Protein AF-A0AAD5Q462-F1 (afdb_monomer)

InterPro domains:
  IPR029058 Alpha/Beta hydrolase fold [G3DSA:3.40.50.1820] (1-102)

Organism: Pythium insidiosum (NCBI:txid114742)

Sequence (177 aa):
MLLPMQPLGTFLGSRYGPNNGFPESWQGNDGVVNKESMIKDATGQVVTFSGNSEVGKWNQMRELSRLDHLAVVGVTLHTQVKDVYVEHAKLLKSLPLVPSAHRRMTETADVTSAEERAATGLAAAIDRLTTAAEAVNSKADLERLCATPINSFAANYCAEMLKQQPETTTRQLRGTA

Radius o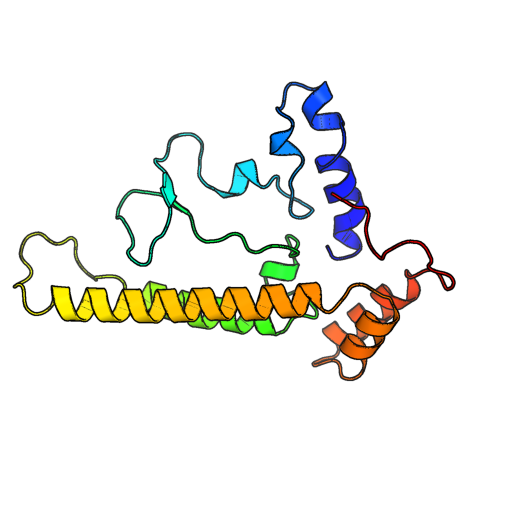f gyration: 19.78 Å; Cα contacts (8 Å, |Δi|>4): 185; chains: 1; bounding box: 43×40×55 Å

Secondary structure (DSSP, 8-state):
--GGGHHHHHHHHSTHHHHTT--GGGG-BSSSSBGGGGS--SS--EEE-SSSPPTTSEEEPPP-TT--TTTTTT-SS-TTHHHHHHHHHHHHHHS-SS-SSS--HHHHHHHHHHHHHHHHHHHHHHHHHHHHHHT--SHHHHHHHTTS-SSHHHHHHHHHHHHTS-SS-SS-SS---

Nearest PDB structures (foldseek):
  8b79-assembly2_B  TM=4.291E-01  e=7.568E+00  Saccharomyces cerevisiae
  6sqw-assembly1_A  TM=4.494E-01  e=9.432E+00  Mus musculus

Solvent-accessible surface area (backbone atoms only — not comparable to full-atom values): 10403 Å² total; per-residue (Å²): 92,60,76,88,33,44,67,48,26,50,52,49,46,36,66,60,44,48,76,68,79,40,61,71,71,49,28,46,55,30,27,82,52,38,51,68,69,69,65,55,68,96,80,68,53,76,42,77,51,81,43,66,86,56,87,95,45,37,60,37,66,83,81,74,64,83,46,16,69,51,34,72,78,62,66,52,88,64,67,43,50,56,48,32,53,55,24,46,52,47,31,63,66,32,54,78,95,61,86,85,83,78,76,60,79,73,57,55,59,55,40,54,54,44,21,38,52,21,38,50,47,27,54,54,25,47,49,54,32,41,52,58,54,64,63,52,60,47,72,69,38,46,51,62,65,48,71,69,49,92,45,71,65,44,42,53,50,40,54,56,57,56,71,73,50,70,95,75,67,93,65,63,81,60,83,78,133

Structure (mmCIF, N/CA/C/O backbone):
data_AF-A0AAD5Q462-F1
#
_entry.id   AF-A0AAD5Q462-F1
#
loop_
_atom_site.group_PDB
_atom_site.id
_atom_site.type_symbol
_atom_site.label_atom_id
_atom_site.label_alt_id
_atom_site.label_comp_id
_atom_site.label_asym_id
_atom_site.label_entity_id
_atom_site.label_seq_id
_atom_site.pdbx_PDB_ins_code
_atom_site.Cartn_x
_atom_site.Cartn_y
_atom_site.Cartn_z
_atom_site.occupancy
_atom_site.B_iso_or_equiv
_atom_site.auth_seq_id
_atom_site.auth_comp_id
_atom_site.auth_asym_id
_atom_site.auth_atom_id
_atom_site.pdbx_PDB_model_num
ATOM 1 N N . MET A 1 1 ? -6.304 1.415 7.993 1.00 58.50 1 MET A N 1
ATOM 2 C CA . MET A 1 1 ? -5.468 1.443 9.202 1.00 58.50 1 MET A CA 1
ATOM 3 C C . MET A 1 1 ? -6.011 0.551 10.300 1.00 58.50 1 MET A C 1
ATOM 5 O O . MET A 1 1 ? -6.959 0.927 10.985 1.00 58.50 1 MET A O 1
ATOM 9 N N . LEU A 1 2 ? -5.432 -0.642 10.435 1.00 63.44 2 LEU A N 1
ATOM 10 C CA . LEU A 1 2 ? -5.635 -1.558 11.551 1.00 63.44 2 LEU A CA 1
ATOM 11 C C . LEU A 1 2 ? -5.404 -0.813 12.872 1.00 63.44 2 LEU A C 1
ATOM 13 O O . LEU A 1 2 ? -4.557 0.081 12.952 1.00 63.44 2 LEU A O 1
ATOM 17 N N . LEU A 1 3 ? -6.132 -1.211 13.914 1.00 68.06 3 LEU A N 1
ATOM 18 C CA . LEU A 1 3 ? -6.074 -0.576 15.235 1.00 68.06 3 LEU A CA 1
ATOM 19 C C . LEU A 1 3 ? -4.654 -0.447 15.820 1.00 68.06 3 LEU A C 1
ATOM 21 O O . LEU A 1 3 ? -4.348 0.634 16.319 1.00 68.06 3 LEU A O 1
ATOM 25 N N . PRO A 1 4 ? -3.743 -1.438 15.697 1.00 75.25 4 PRO A N 1
ATOM 26 C CA . PRO A 1 4 ? -2.386 -1.294 16.229 1.00 75.25 4 PRO A CA 1
ATOM 27 C C . PRO A 1 4 ? -1.592 -0.144 15.599 1.00 75.25 4 PRO A C 1
ATOM 29 O O . PRO A 1 4 ? -0.734 0.442 16.250 1.00 75.25 4 PRO A O 1
ATOM 32 N N . MET A 1 5 ? -1.875 0.191 14.338 1.00 85.44 5 MET A N 1
ATOM 33 C CA . MET A 1 5 ? -1.149 1.226 13.601 1.00 85.44 5 MET A CA 1
ATOM 34 C C . MET A 1 5 ? -1.744 2.623 13.814 1.00 85.44 5 MET A C 1
ATOM 36 O O . MET A 1 5 ? -1.118 3.613 13.446 1.00 85.44 5 MET A O 1
ATOM 40 N N . GLN A 1 6 ? -2.932 2.735 14.429 1.00 84.88 6 GLN A N 1
ATOM 41 C CA . GLN A 1 6 ? -3.605 4.022 14.631 1.00 84.88 6 GLN A CA 1
ATOM 42 C C . GLN A 1 6 ? -2.785 5.049 15.423 1.00 84.88 6 GLN A C 1
A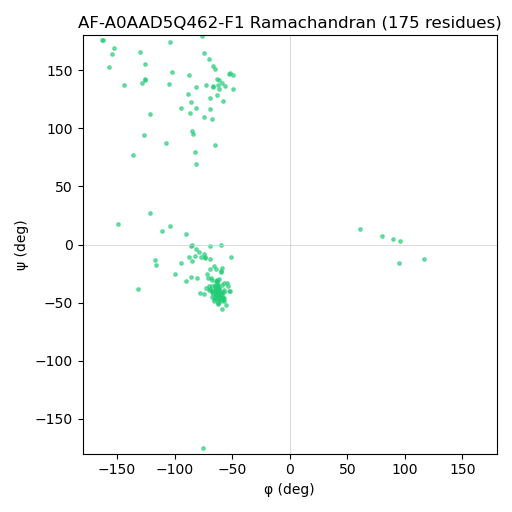TOM 44 O O . GLN A 1 6 ? -2.674 6.180 14.943 1.00 84.88 6 GLN A O 1
ATOM 49 N N . PRO A 1 7 ? -2.178 4.712 16.578 1.00 90.62 7 PRO A N 1
ATOM 50 C CA . PRO A 1 7 ? -1.385 5.678 17.335 1.00 90.62 7 PRO A CA 1
ATOM 51 C C . PRO A 1 7 ? -0.163 6.172 16.553 1.00 90.62 7 PRO A C 1
ATOM 53 O O . PRO A 1 7 ? 0.104 7.371 16.524 1.00 90.62 7 PRO A O 1
ATOM 56 N N . LEU A 1 8 ? 0.535 5.258 15.870 1.00 93.88 8 LEU A N 1
ATOM 57 C CA . LEU A 1 8 ? 1.724 5.568 15.075 1.00 93.88 8 LEU A CA 1
ATOM 58 C C . LEU A 1 8 ? 1.377 6.458 13.879 1.00 93.88 8 LEU A C 1
ATOM 60 O O . LEU A 1 8 ? 1.980 7.514 13.702 1.00 93.88 8 LEU A O 1
ATOM 64 N N . GLY A 1 9 ? 0.344 6.102 13.113 1.00 93.94 9 GLY A N 1
ATOM 65 C CA . GLY A 1 9 ? -0.071 6.920 11.976 1.00 93.94 9 GLY A CA 1
ATOM 66 C C . GLY A 1 9 ? -0.659 8.271 12.377 1.00 93.94 9 GLY A C 1
ATOM 67 O O . GLY A 1 9 ? -0.468 9.253 11.663 1.00 93.94 9 GLY A O 1
ATOM 68 N N . THR A 1 10 ? -1.304 8.360 13.547 1.00 94.06 10 THR A N 1
ATOM 69 C CA . THR A 1 10 ? -1.749 9.647 14.114 1.00 94.06 10 THR A CA 1
ATOM 70 C C . THR A 1 10 ? -0.556 10.518 14.489 1.00 94.06 10 THR A C 1
ATOM 72 O O . THR A 1 10 ? -0.557 11.712 14.201 1.00 94.06 10 THR A O 1
ATOM 75 N N . PHE A 1 11 ? 0.479 9.936 15.100 1.00 95.81 11 PHE A N 1
ATOM 76 C CA . PHE A 1 11 ? 1.708 10.653 15.425 1.00 95.81 11 PHE A CA 1
ATOM 77 C C . PHE A 1 11 ? 2.412 11.167 14.161 1.00 95.81 11 PHE A C 1
ATOM 79 O O . PHE A 1 11 ? 2.685 12.365 14.068 1.00 95.81 11 PHE A O 1
ATOM 86 N N . LEU A 1 12 ? 2.630 10.300 13.166 1.00 96.50 12 LEU A N 1
ATOM 87 C CA . LEU A 1 12 ? 3.257 10.663 11.889 1.00 96.50 12 LEU A CA 1
ATOM 88 C C . LEU A 1 12 ? 2.439 11.700 11.106 1.00 96.50 12 LEU A C 1
ATOM 90 O O . LEU A 1 12 ? 3.011 12.601 10.500 1.00 96.50 12 LEU A O 1
ATOM 94 N N . GLY A 1 13 ? 1.108 11.604 11.156 1.00 96.12 13 GLY A N 1
ATOM 95 C CA . GLY A 1 13 ? 0.192 12.551 10.516 1.00 96.12 13 GLY A CA 1
ATOM 96 C C . GLY A 1 13 ? -0.015 13.857 11.283 1.00 96.12 13 GLY A C 1
ATOM 97 O O . GLY A 1 13 ? -0.665 14.770 10.779 1.00 96.12 13 GLY A O 1
ATOM 98 N N . SER A 1 14 ? 0.522 13.982 12.496 1.00 96.62 14 SER A N 1
ATOM 99 C CA . SER A 1 14 ? 0.370 15.186 13.312 1.00 96.62 14 SER A CA 1
ATOM 100 C C . SER A 1 14 ? 1.267 16.340 12.841 1.00 96.62 14 SER A C 1
ATOM 102 O O . SER A 1 14 ? 2.092 16.208 11.937 1.00 96.62 14 SER A O 1
ATOM 104 N N . ARG A 1 15 ? 1.170 17.484 13.529 1.00 96.31 15 ARG A N 1
ATOM 105 C CA . ARG A 1 15 ? 2.079 18.626 13.345 1.00 96.31 15 ARG A CA 1
ATOM 106 C C . ARG A 1 15 ? 3.505 18.373 13.837 1.00 96.31 15 ARG A C 1
ATOM 108 O O . ARG A 1 15 ? 4.335 19.260 13.685 1.00 96.31 15 ARG A O 1
ATOM 115 N N . TYR A 1 16 ? 3.811 17.203 14.403 1.00 95.75 16 TYR A N 1
ATOM 116 C CA . TYR A 1 16 ? 5.161 16.893 14.868 1.00 95.75 16 TYR A CA 1
ATOM 117 C C . TYR A 1 16 ? 6.202 17.051 13.748 1.00 95.75 16 TYR A C 1
ATOM 119 O O . TYR A 1 16 ? 7.151 17.804 13.929 1.00 95.75 16 TYR A O 1
ATOM 127 N N . GLY A 1 17 ? 6.004 16.432 12.578 1.00 95.38 17 GLY A N 1
ATOM 128 C CA . GLY A 1 17 ? 6.923 16.570 11.436 1.00 95.38 17 GLY A CA 1
ATOM 129 C C . GLY A 1 17 ? 7.086 18.026 10.969 1.00 95.38 17 GLY A C 1
ATOM 130 O O . GLY A 1 17 ? 8.208 18.538 10.996 1.00 95.38 17 GLY A O 1
ATOM 131 N N . PRO A 1 18 ? 5.984 18.726 10.629 1.00 96.38 18 PRO A N 1
ATOM 132 C CA . PRO A 1 18 ? 6.004 20.147 10.273 1.00 96.38 18 PRO A CA 1
ATOM 133 C C . PRO A 1 18 ? 6.698 21.064 11.281 1.00 96.38 18 PRO A C 1
ATOM 135 O O . PRO A 1 18 ? 7.460 21.950 10.901 1.00 96.38 18 PRO A O 1
ATOM 138 N N . ASN A 1 19 ? 6.498 20.829 12.578 1.00 97.69 19 ASN A N 1
ATOM 139 C CA . ASN A 1 19 ? 7.137 21.616 13.632 1.00 97.69 19 ASN A CA 1
ATOM 140 C C . ASN A 1 19 ? 8.634 21.290 13.809 1.00 97.69 19 ASN A C 1
ATOM 142 O O . ASN A 1 19 ? 9.316 21.989 14.553 1.00 97.69 19 ASN A O 1
ATOM 146 N N . ASN A 1 20 ? 9.145 20.250 13.141 1.00 96.69 20 ASN A N 1
ATOM 147 C CA . ASN A 1 20 ? 10.534 19.791 13.205 1.00 96.69 20 ASN A CA 1
ATOM 148 C C . ASN A 1 20 ? 11.224 19.795 11.825 1.00 96.69 20 ASN A C 1
ATOM 150 O O . ASN A 1 20 ? 12.157 19.031 11.592 1.00 96.69 20 ASN A O 1
ATOM 154 N N . GLY A 1 21 ? 10.787 20.667 10.909 1.00 96.12 21 GLY A N 1
ATOM 155 C CA . GLY A 1 21 ? 11.501 20.948 9.657 1.00 96.12 21 GLY A CA 1
ATOM 156 C C . GLY A 1 21 ? 11.132 20.067 8.460 1.00 96.12 21 GLY A C 1
ATOM 157 O O . GLY A 1 21 ? 11.729 20.231 7.398 1.00 96.12 21 GLY A O 1
ATOM 158 N N . PHE A 1 22 ? 10.144 19.177 8.588 1.00 95.75 22 P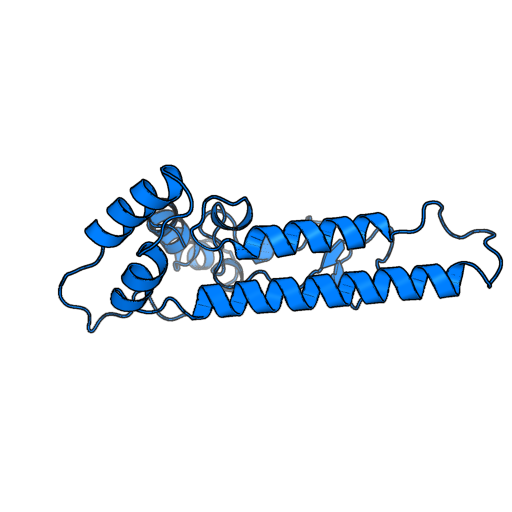HE A N 1
ATOM 159 C CA . PHE A 1 22 ? 9.588 18.450 7.442 1.00 95.75 22 PHE A CA 1
ATOM 160 C C . PHE A 1 22 ? 8.450 19.245 6.787 1.00 95.75 22 PHE A C 1
ATOM 162 O O . PHE A 1 22 ? 7.699 19.916 7.489 1.00 95.75 22 PHE A O 1
ATOM 169 N N . PRO A 1 23 ? 8.263 19.183 5.459 1.00 95.81 23 PRO A N 1
ATOM 170 C CA . PRO A 1 23 ? 7.089 19.780 4.834 1.00 95.81 23 PRO A CA 1
ATOM 171 C C . PRO A 1 23 ? 5.814 18.995 5.179 1.00 95.81 23 PRO A C 1
ATOM 173 O O . PRO A 1 23 ? 5.863 17.816 5.529 1.00 95.81 23 PRO A O 1
ATOM 176 N N . GLU A 1 24 ? 4.651 19.634 5.035 1.00 96.25 24 GLU A N 1
ATOM 177 C CA . GLU A 1 24 ? 3.343 19.016 5.325 1.00 96.25 24 GLU A CA 1
ATOM 178 C C . GLU A 1 24 ? 3.061 17.766 4.478 1.00 96.25 24 GLU A C 1
ATOM 180 O O . GLU A 1 24 ? 2.331 16.880 4.920 1.00 96.25 24 GLU A O 1
ATOM 185 N N . SER A 1 25 ? 3.702 17.623 3.310 1.00 94.38 25 SER A N 1
ATOM 186 C CA . SER A 1 25 ? 3.582 16.416 2.478 1.00 94.38 25 SER A CA 1
ATOM 187 C C . SER A 1 25 ? 4.039 15.137 3.194 1.00 94.38 25 SER A C 1
ATOM 189 O O . SER A 1 25 ? 3.547 14.051 2.890 1.00 94.38 25 SER A O 1
ATOM 191 N N . TRP A 1 26 ? 4.888 15.251 4.223 1.00 95.19 26 TRP A N 1
ATOM 192 C CA . TRP A 1 26 ? 5.304 14.116 5.046 1.00 95.19 26 TRP A CA 1
ATOM 193 C C . TRP A 1 26 ? 4.214 13.624 6.001 1.00 95.19 26 TRP A C 1
ATOM 195 O O . TRP A 1 26 ? 4.363 12.548 6.562 1.00 95.19 26 TRP A O 1
ATOM 205 N N . GLN A 1 27 ? 3.104 14.337 6.196 1.00 95.81 27 GLN A N 1
ATOM 206 C CA . GLN A 1 27 ? 2.056 13.884 7.120 1.00 95.81 27 GLN A CA 1
ATOM 207 C C . GLN A 1 27 ? 1.289 12.659 6.588 1.00 95.81 27 GLN A C 1
ATOM 209 O O . GLN A 1 27 ? 0.832 11.822 7.371 1.00 95.81 27 GLN A O 1
ATOM 214 N N . GLY A 1 28 ? 1.174 12.500 5.265 1.00 94.75 28 GLY A N 1
ATOM 215 C CA . GLY A 1 28 ? 0.564 11.310 4.671 1.00 94.75 28 GLY A CA 1
ATOM 216 C C . GLY A 1 28 ? 1.372 10.058 5.012 1.00 94.75 28 GLY A C 1
ATOM 217 O O . GLY A 1 28 ? 2.578 10.036 4.790 1.00 94.75 28 GLY A O 1
ATOM 218 N N . ASN A 1 29 ? 0.733 9.009 5.537 1.00 95.50 29 ASN A N 1
ATOM 219 C CA . ASN A 1 29 ? 1.416 7.782 5.963 1.00 95.50 29 ASN A CA 1
ATOM 220 C C . ASN A 1 29 ? 0.509 6.539 5.886 1.00 95.50 29 ASN A C 1
ATOM 222 O O . ASN A 1 29 ? -0.703 6.660 5.700 1.00 95.50 29 ASN A O 1
ATOM 226 N N . ASP A 1 30 ? 1.108 5.357 6.035 1.00 94.62 30 AS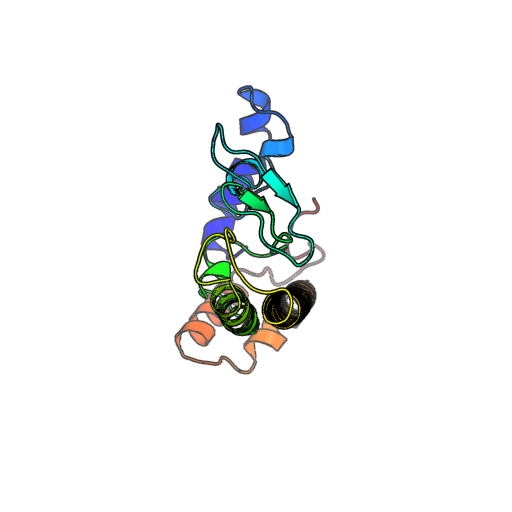P A N 1
ATOM 227 C CA . ASP A 1 30 ? 0.428 4.053 6.116 1.00 94.62 30 ASP A CA 1
ATOM 228 C C . ASP A 1 30 ? 0.372 3.488 7.552 1.00 94.62 30 ASP A C 1
ATOM 230 O O . ASP A 1 30 ? 0.119 2.300 7.760 1.00 94.62 30 ASP A O 1
ATOM 234 N N . GLY A 1 31 ? 0.627 4.325 8.558 1.00 94.38 31 GLY A N 1
ATOM 235 C CA . GLY A 1 31 ? 0.737 3.931 9.959 1.00 94.38 31 GLY A CA 1
ATOM 236 C C . GLY A 1 31 ? 2.158 3.649 10.441 1.00 94.38 31 GLY A C 1
ATOM 237 O O . GLY A 1 31 ? 2.365 3.644 11.649 1.00 94.38 31 GLY A O 1
ATOM 238 N N . VAL A 1 32 ? 3.133 3.455 9.546 1.00 95.50 32 VAL A N 1
ATOM 239 C CA . VAL A 1 32 ? 4.540 3.195 9.916 1.00 95.50 32 VAL A CA 1
ATOM 240 C C . VAL A 1 32 ? 5.504 4.080 9.133 1.00 95.50 32 VAL A C 1
ATOM 242 O O . VAL A 1 32 ? 6.482 4.567 9.695 1.00 95.50 32 VAL A O 1
ATOM 245 N N . VAL A 1 33 ? 5.225 4.312 7.852 1.00 95.94 33 VAL A N 1
ATOM 246 C CA . VAL A 1 33 ? 6.098 5.033 6.926 1.00 95.94 33 VAL A CA 1
ATOM 247 C C . VAL A 1 33 ? 5.324 6.182 6.277 1.00 95.94 33 VAL A C 1
ATOM 249 O O . VAL A 1 33 ? 4.142 6.062 5.946 1.00 95.94 33 VAL A O 1
ATOM 252 N N . ASN A 1 34 ? 5.985 7.324 6.092 1.00 95.50 34 ASN A N 1
ATOM 253 C CA . ASN A 1 34 ? 5.423 8.470 5.379 1.00 95.50 34 ASN A CA 1
ATOM 254 C C . ASN A 1 34 ? 5.366 8.178 3.869 1.00 95.50 34 ASN A C 1
ATOM 256 O O . ASN A 1 34 ? 6.326 7.664 3.300 1.00 95.50 34 ASN A O 1
ATOM 260 N N . LYS A 1 35 ? 4.269 8.544 3.201 1.00 94.50 35 LYS A N 1
ATOM 261 C CA . LYS A 1 35 ? 4.023 8.280 1.771 1.00 94.50 35 LYS A CA 1
ATOM 262 C C . LYS A 1 35 ? 5.112 8.853 0.869 1.00 94.50 35 LYS A C 1
ATOM 264 O O . LYS A 1 35 ? 5.531 8.188 -0.073 1.00 94.50 35 LYS A O 1
ATOM 269 N N . GLU A 1 36 ? 5.603 10.049 1.194 1.00 92.06 36 GLU A N 1
ATOM 270 C CA . GLU A 1 36 ? 6.713 10.701 0.485 1.00 92.06 36 GLU A CA 1
ATOM 271 C C . GLU A 1 36 ? 7.945 9.782 0.398 1.00 92.06 36 GLU A C 1
ATOM 273 O O . GLU A 1 36 ? 8.625 9.729 -0.623 1.00 92.06 36 GLU A O 1
ATOM 278 N N . SER A 1 37 ? 8.190 8.989 1.447 1.00 94.56 37 SER A N 1
ATOM 279 C CA . SER A 1 37 ? 9.338 8.087 1.548 1.00 94.56 37 SER A CA 1
ATOM 280 C C . SER A 1 37 ? 9.156 6.749 0.815 1.00 94.56 37 SER A C 1
ATOM 282 O O . SER A 1 37 ? 10.084 5.942 0.809 1.00 94.56 37 SER A O 1
ATOM 284 N N . MET A 1 38 ? 7.987 6.472 0.229 1.00 95.62 38 MET A N 1
ATOM 285 C CA . MET A 1 38 ? 7.693 5.181 -0.414 1.00 95.62 38 MET A CA 1
ATOM 286 C C . MET A 1 38 ? 7.954 5.179 -1.923 1.00 95.62 38 MET A C 1
ATOM 288 O O . MET A 1 38 ? 7.998 4.116 -2.534 1.00 95.62 38 MET A O 1
ATOM 292 N N . ILE A 1 39 ? 8.081 6.357 -2.539 1.00 93.62 39 ILE A N 1
ATOM 293 C CA . ILE A 1 39 ? 8.111 6.495 -4.003 1.00 93.62 39 ILE A CA 1
ATOM 294 C C . ILE A 1 39 ? 9.454 6.035 -4.577 1.00 93.62 39 ILE A C 1
ATOM 296 O O . ILE A 1 39 ? 9.495 5.378 -5.617 1.00 93.62 39 ILE A O 1
ATOM 300 N N . LYS A 1 40 ? 10.550 6.420 -3.920 1.00 93.25 40 LYS A N 1
ATOM 301 C CA . LYS A 1 40 ? 11.919 6.158 -4.364 1.00 93.25 40 LYS A CA 1
ATOM 302 C C . LYS A 1 40 ? 12.923 6.352 -3.229 1.00 93.25 40 LYS A C 1
ATOM 304 O O . LYS A 1 40 ? 12.581 6.817 -2.145 1.00 93.25 40 LYS A O 1
ATOM 309 N N . ASP A 1 41 ? 14.180 6.050 -3.522 1.00 90.62 41 ASP A N 1
ATOM 310 C CA . ASP A 1 41 ? 15.326 6.425 -2.700 1.00 90.62 41 ASP A CA 1
ATOM 311 C C . ASP A 1 41 ? 15.693 7.922 -2.834 1.00 90.62 41 ASP A C 1
ATOM 313 O O . ASP A 1 41 ? 15.024 8.723 -3.494 1.00 90.62 41 ASP A O 1
ATOM 317 N N . ALA A 1 42 ? 16.791 8.336 -2.198 1.00 86.62 42 ALA A N 1
ATOM 318 C CA . ALA A 1 42 ? 17.205 9.737 -2.207 1.00 86.62 42 ALA A CA 1
ATOM 319 C C . ALA A 1 42 ? 17.585 10.246 -3.615 1.00 86.62 42 ALA A C 1
ATOM 321 O O . ALA A 1 42 ? 17.273 11.387 -3.962 1.00 86.62 42 ALA A O 1
ATOM 322 N N . THR A 1 43 ? 18.212 9.419 -4.457 1.00 90.62 43 THR A N 1
ATOM 323 C CA . THR A 1 43 ? 18.907 9.871 -5.680 1.00 90.62 43 THR A CA 1
ATOM 324 C C . THR A 1 43 ? 18.316 9.350 -6.988 1.00 90.62 43 THR A C 1
ATOM 326 O O . THR A 1 43 ? 18.586 9.931 -8.040 1.00 90.62 43 THR A O 1
ATOM 329 N N . GLY A 1 44 ? 17.501 8.298 -6.956 1.00 93.19 44 GLY A N 1
ATOM 330 C CA . GLY A 1 44 ? 16.943 7.674 -8.146 1.00 93.19 44 GLY A CA 1
ATOM 331 C C . GLY A 1 44 ? 15.989 8.586 -8.916 1.00 93.19 44 GLY A C 1
ATOM 332 O O . GLY A 1 44 ? 15.320 9.462 -8.353 1.00 93.19 44 GLY A O 1
ATOM 333 N N . GLN A 1 45 ? 15.927 8.362 -10.229 1.00 96.06 45 GLN A N 1
ATOM 334 C CA . GLN A 1 45 ? 14.954 9.002 -11.111 1.00 96.06 45 GLN A CA 1
ATOM 335 C C . GLN A 1 45 ? 13.615 8.269 -11.025 1.00 96.06 45 GLN A C 1
ATOM 337 O O . GLN A 1 45 ? 13.584 7.039 -11.065 1.00 96.06 45 GLN A O 1
ATOM 342 N N . VAL A 1 46 ? 12.524 9.030 -10.939 1.00 96.19 46 VAL A N 1
ATOM 343 C CA . VAL A 1 46 ? 11.153 8.503 -10.935 1.00 96.19 46 VAL A CA 1
ATOM 344 C C . VAL A 1 46 ? 10.509 8.756 -12.285 1.00 96.19 46 VAL A C 1
ATOM 346 O O . VAL A 1 46 ? 10.634 9.850 -12.836 1.00 96.19 46 VAL A O 1
ATOM 349 N N . VAL A 1 47 ? 9.784 7.764 -12.782 1.00 95.88 47 VAL A N 1
ATOM 350 C CA . VAL A 1 47 ? 8.818 7.913 -13.870 1.00 95.88 47 VAL A CA 1
ATOM 351 C C . VAL A 1 47 ? 7.477 7.371 -13.409 1.00 95.88 47 VAL A C 1
ATOM 353 O O . VAL A 1 47 ? 7.420 6.378 -12.687 1.00 95.88 47 VAL A O 1
ATOM 356 N N . THR A 1 48 ? 6.385 8.018 -13.800 1.00 95.56 48 THR A N 1
ATOM 357 C CA . THR A 1 48 ? 5.051 7.465 -13.560 1.00 95.56 48 THR A CA 1
ATOM 358 C C . THR A 1 48 ? 4.863 6.238 -14.439 1.00 95.56 48 THR A C 1
ATOM 360 O O . THR A 1 48 ? 5.027 6.318 -15.655 1.00 95.56 48 THR A O 1
ATOM 363 N N . PHE A 1 49 ? 4.495 5.108 -13.841 1.00 93.62 49 PHE A N 1
ATOM 364 C CA . PHE A 1 49 ? 4.205 3.902 -14.602 1.00 93.62 49 PHE A CA 1
ATOM 365 C C . PHE A 1 49 ? 2.910 4.081 -15.407 1.00 93.62 49 PHE A C 1
ATOM 367 O O . PHE A 1 49 ? 1.831 4.248 -14.838 1.00 93.62 49 PHE A O 1
ATOM 374 N N . SER A 1 50 ? 3.018 4.040 -16.735 1.00 85.94 50 SER A N 1
ATOM 375 C CA . SER A 1 50 ? 1.911 4.249 -17.683 1.00 85.94 50 SER A CA 1
ATOM 376 C C . SER A 1 50 ? 1.506 2.979 -18.443 1.00 85.94 50 SER A C 1
ATOM 378 O O . SER A 1 50 ? 0.739 3.052 -19.400 1.00 85.94 50 SER A O 1
ATOM 380 N N . GLY A 1 51 ? 2.006 1.817 -18.012 1.00 86.38 51 GLY A N 1
ATOM 381 C CA . GLY A 1 51 ? 1.757 0.516 -18.640 1.00 86.38 51 GLY A CA 1
ATOM 382 C C . GLY A 1 51 ? 3.005 -0.159 -19.204 1.00 86.38 51 GLY A C 1
ATOM 383 O O . GLY A 1 51 ? 2.952 -1.349 -19.485 1.00 86.38 51 GLY A O 1
ATOM 384 N N . ASN A 1 52 ? 4.118 0.571 -19.308 1.00 86.38 52 ASN A N 1
ATOM 385 C CA . ASN A 1 52 ? 5.419 0.049 -19.720 1.00 86.38 52 ASN A CA 1
ATOM 386 C C . ASN A 1 52 ? 6.498 0.447 -18.706 1.00 86.38 52 ASN A C 1
ATOM 388 O O . ASN A 1 52 ? 6.517 1.584 -18.230 1.00 86.38 52 ASN A O 1
ATOM 392 N N . SER A 1 53 ? 7.396 -0.483 -18.394 1.00 90.31 53 SER A N 1
ATOM 393 C CA . SER A 1 53 ? 8.457 -0.310 -17.405 1.00 90.31 53 SER A CA 1
ATOM 394 C C . SER A 1 53 ? 9.713 0.290 -18.030 1.00 90.31 53 SER A C 1
ATOM 396 O O . SER A 1 53 ? 10.256 -0.231 -19.005 1.00 90.31 53 SER A O 1
ATOM 398 N N . GLU A 1 54 ? 10.246 1.348 -17.422 1.00 90.44 54 GLU A N 1
ATOM 399 C CA . GLU A 1 54 ? 11.527 1.930 -17.821 1.00 90.44 54 GLU A CA 1
ATOM 400 C C . GLU A 1 54 ? 12.677 1.368 -16.980 1.00 90.44 54 GLU A C 1
ATOM 402 O O . GLU A 1 54 ? 12.738 1.554 -15.761 1.00 90.44 54 GLU A O 1
ATOM 407 N N . VAL A 1 55 ? 13.620 0.690 -17.638 1.00 90.19 55 VAL A N 1
ATOM 408 C CA . VAL A 1 55 ? 14.802 0.111 -16.985 1.00 90.19 55 VAL A CA 1
ATOM 409 C C . VAL A 1 55 ? 15.672 1.208 -16.363 1.00 90.19 55 VAL A C 1
ATOM 411 O O . VAL A 1 55 ? 15.937 2.238 -16.979 1.00 90.19 55 VAL A O 1
ATOM 414 N N . GLY A 1 56 ? 16.161 0.958 -15.145 1.00 91.31 56 GLY A N 1
ATOM 415 C CA . GLY A 1 56 ? 17.068 1.865 -14.432 1.00 91.31 56 GLY A CA 1
ATOM 416 C C . GLY A 1 56 ? 16.379 3.044 -13.740 1.00 91.31 56 GLY A C 1
ATOM 417 O O . GLY A 1 56 ? 17.068 3.918 -13.217 1.00 91.31 56 GLY A O 1
ATOM 418 N N . LYS A 1 57 ? 15.041 3.073 -13.718 1.00 94.38 57 LYS A N 1
ATOM 419 C CA . LYS A 1 57 ? 14.244 4.106 -13.049 1.00 94.38 57 LYS A CA 1
ATO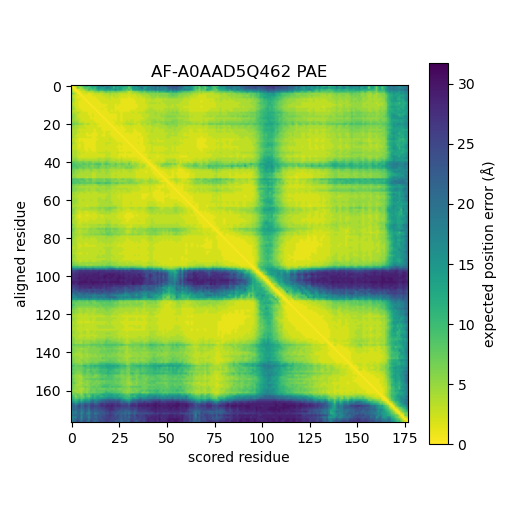M 420 C C . LYS A 1 57 ? 13.247 3.493 -12.067 1.00 94.38 57 LYS A C 1
ATOM 422 O O . LYS A 1 57 ? 12.814 2.350 -12.224 1.00 94.38 57 LYS A O 1
ATOM 427 N N . TRP A 1 58 ? 12.850 4.278 -11.071 1.00 96.62 58 TRP A N 1
ATOM 428 C CA . TRP A 1 58 ? 11.722 3.953 -10.205 1.00 96.62 58 TRP A CA 1
ATOM 429 C C . TRP A 1 58 ? 10.428 4.180 -10.981 1.00 96.62 58 TRP A C 1
ATOM 431 O O . TRP A 1 58 ? 10.063 5.315 -11.281 1.00 96.62 58 TRP A O 1
ATOM 441 N N . ASN A 1 59 ? 9.748 3.091 -11.325 1.00 95.69 59 ASN A N 1
ATOM 442 C CA . ASN A 1 59 ? 8.454 3.134 -11.992 1.00 95.69 59 ASN A CA 1
ATOM 443 C C . ASN A 1 59 ? 7.377 3.296 -10.915 1.00 95.69 59 ASN A C 1
ATOM 445 O O . ASN A 1 59 ? 6.974 2.328 -10.272 1.00 95.69 59 ASN A O 1
ATOM 449 N N . GLN A 1 60 ? 6.965 4.537 -10.665 1.00 95.88 60 GLN A N 1
ATOM 450 C CA . GLN A 1 60 ? 5.976 4.862 -9.649 1.00 95.88 60 GLN A CA 1
ATOM 451 C C . GLN A 1 60 ? 4.614 4.312 -10.065 1.00 95.88 60 GLN A C 1
ATOM 453 O O . GLN A 1 60 ? 3.960 4.826 -10.975 1.00 95.88 60 GLN A O 1
ATOM 458 N N . MET A 1 61 ? 4.198 3.265 -9.361 1.00 95.06 61 MET A N 1
ATOM 459 C CA . MET A 1 61 ? 2.888 2.651 -9.507 1.00 95.06 61 MET A CA 1
ATOM 460 C C . MET A 1 61 ? 1.807 3.526 -8.868 1.00 95.06 61 MET A C 1
ATOM 462 O O . MET A 1 61 ? 2.080 4.412 -8.054 1.00 95.06 61 MET A O 1
ATOM 466 N N . ARG A 1 62 ? 0.551 3.240 -9.208 1.00 93.44 62 ARG A N 1
ATOM 467 C CA . ARG A 1 62 ? -0.605 3.854 -8.556 1.00 93.44 62 ARG A CA 1
ATOM 468 C C . ARG A 1 62 ? -0.595 3.571 -7.048 1.00 93.44 62 ARG A C 1
ATOM 470 O O . ARG A 1 62 ? -0.320 2.451 -6.622 1.00 93.44 62 ARG A O 1
ATOM 477 N N . GLU A 1 63 ? -0.949 4.582 -6.259 1.00 91.69 63 GLU A N 1
ATOM 478 C CA . GLU A 1 63 ? -1.043 4.470 -4.804 1.00 91.69 63 GLU A CA 1
ATOM 479 C C . GLU A 1 63 ? -2.092 3.428 -4.381 1.00 91.69 63 GLU A C 1
ATOM 481 O O . GLU A 1 63 ? -3.235 3.434 -4.848 1.00 91.69 63 GLU A O 1
ATOM 486 N N . LEU A 1 64 ? -1.710 2.571 -3.435 1.00 92.88 64 LEU A N 1
ATOM 487 C CA . LEU A 1 64 ? -2.610 1.664 -2.732 1.00 92.88 64 LEU A CA 1
ATOM 488 C C . LEU A 1 64 ? -3.307 2.417 -1.591 1.00 92.88 64 LEU A C 1
ATOM 490 O O . LEU A 1 64 ? -2.906 2.356 -0.429 1.00 92.88 64 LEU A O 1
ATOM 494 N N . SER A 1 65 ? -4.338 3.183 -1.942 1.00 86.75 65 SER A N 1
ATOM 495 C CA . SER A 1 65 ? -5.041 4.045 -0.994 1.00 86.75 65 SER A CA 1
ATOM 496 C C . SER A 1 65 ? -5.805 3.251 0.074 1.00 86.75 65 SER A C 1
ATOM 498 O O . SER A 1 65 ? -6.232 2.115 -0.133 1.00 86.75 65 SER A O 1
ATOM 500 N N . ARG A 1 66 ? -6.000 3.881 1.243 1.00 84.75 66 ARG A N 1
ATOM 501 C CA . ARG A 1 66 ? -6.778 3.357 2.389 1.00 84.75 66 ARG A CA 1
ATOM 502 C C . ARG A 1 66 ? -6.262 2.045 2.995 1.00 84.75 66 ARG A C 1
ATOM 504 O O . ARG A 1 66 ? -6.934 1.460 3.847 1.00 84.75 66 ARG A O 1
ATOM 511 N N . LEU A 1 67 ? -5.048 1.641 2.646 1.00 89.44 67 LEU A N 1
ATOM 512 C CA . LEU A 1 67 ? -4.339 0.527 3.258 1.00 89.44 67 LEU A CA 1
ATOM 513 C C . LEU A 1 67 ? -3.286 1.045 4.226 1.00 89.44 67 LEU A C 1
ATOM 515 O O . LEU A 1 67 ? -2.752 2.139 4.074 1.00 89.44 67 LEU A O 1
ATOM 519 N N . ASP A 1 68 ? -3.043 0.259 5.261 1.00 90.69 68 ASP A N 1
ATOM 520 C CA . ASP A 1 68 ? -1.921 0.469 6.166 1.00 90.69 68 ASP A CA 1
ATOM 521 C C . ASP A 1 68 ? -0.805 -0.536 5.888 1.00 90.69 68 ASP A C 1
ATOM 523 O O . ASP A 1 68 ? -0.962 -1.472 5.097 1.00 90.69 68 ASP A O 1
ATOM 527 N N . HIS A 1 69 ? 0.303 -0.335 6.593 1.00 94.31 69 HIS A N 1
ATOM 528 C CA . HIS A 1 69 ? 1.546 -1.070 6.427 1.00 94.31 69 HIS A CA 1
ATOM 529 C C . HIS A 1 69 ? 1.398 -2.595 6.539 1.00 94.31 69 HIS A C 1
ATOM 531 O O . HIS A 1 69 ? 2.106 -3.352 5.881 1.00 94.31 69 HIS A O 1
ATOM 537 N N . LEU A 1 70 ? 0.470 -3.069 7.373 1.00 90.50 70 LEU A N 1
ATOM 538 C CA . LEU A 1 70 ? 0.240 -4.498 7.583 1.00 90.50 70 LEU A CA 1
ATOM 539 C C . LEU A 1 70 ? -0.810 -5.045 6.609 1.00 90.50 70 LEU A C 1
ATOM 541 O O . LEU A 1 70 ? -0.729 -6.197 6.175 1.00 90.50 70 LEU A O 1
ATOM 545 N N . ALA A 1 71 ? -1.772 -4.213 6.211 1.00 89.56 71 ALA A N 1
ATOM 546 C CA . ALA A 1 71 ? -2.819 -4.622 5.295 1.00 89.56 71 ALA A CA 1
ATOM 547 C C . ALA A 1 71 ? -2.282 -4.995 3.907 1.00 89.56 71 ALA A C 1
ATOM 549 O O . ALA A 1 71 ? -2.763 -5.965 3.318 1.00 89.56 71 ALA A O 1
ATOM 550 N N . VAL A 1 72 ? -1.269 -4.275 3.408 1.00 91.88 72 VAL A N 1
ATOM 551 C CA . VAL A 1 72 ? -0.671 -4.558 2.092 1.00 91.88 72 VAL A CA 1
ATOM 552 C C . VAL A 1 72 ? -0.020 -5.941 2.031 1.00 91.88 72 VAL A C 1
ATOM 554 O O . VAL A 1 72 ? -0.092 -6.581 0.992 1.00 91.88 72 VAL A O 1
ATOM 557 N N . VAL A 1 73 ? 0.521 -6.455 3.142 1.00 91.19 73 VAL A N 1
ATOM 558 C CA . VAL A 1 73 ? 1.141 -7.794 3.210 1.00 91.19 73 VAL A CA 1
ATOM 559 C C . VAL A 1 73 ? 0.160 -8.912 3.584 1.00 91.19 73 VAL A C 1
ATOM 561 O O . VAL A 1 73 ? 0.567 -10.045 3.835 1.00 91.19 73 VAL A O 1
ATOM 564 N N . GLY A 1 74 ? -1.144 -8.625 3.618 1.00 87.00 74 GLY A N 1
ATOM 565 C CA . GLY A 1 74 ? -2.182 -9.632 3.851 1.00 87.00 74 GLY A CA 1
ATOM 566 C C . GLY A 1 74 ? -2.653 -9.766 5.298 1.00 87.00 74 GLY A C 1
ATOM 567 O O . GLY A 1 74 ? -3.532 -10.583 5.572 1.00 87.00 74 GLY A O 1
ATOM 568 N N . VAL A 1 75 ? -2.156 -8.943 6.225 1.00 86.50 75 VAL A N 1
ATOM 569 C CA . VAL A 1 75 ? -2.712 -8.840 7.584 1.00 86.50 75 VAL A CA 1
ATOM 570 C C . VAL A 1 75 ? -3.937 -7.921 7.519 1.00 86.50 75 VAL A C 1
ATOM 572 O O . VAL A 1 75 ? -3.919 -6.773 7.946 1.00 86.50 75 VAL A O 1
ATOM 575 N N . THR A 1 76 ? -5.003 -8.398 6.881 1.00 84.75 76 THR A N 1
ATOM 576 C CA . THR A 1 76 ? -6.195 -7.600 6.570 1.00 84.75 76 THR A CA 1
ATOM 577 C C . THR A 1 76 ? -7.435 -8.476 6.436 1.00 84.75 76 THR A C 1
ATOM 579 O O . THR A 1 76 ? -7.347 -9.689 6.254 1.00 84.75 76 THR A O 1
ATOM 582 N N . LEU A 1 77 ? -8.604 -7.840 6.491 1.00 85.69 77 LEU A N 1
ATOM 583 C CA . LEU A 1 77 ? -9.884 -8.451 6.130 1.00 85.69 77 LEU A CA 1
ATOM 584 C C . LEU A 1 77 ? -10.165 -8.376 4.618 1.00 85.69 77 LEU A C 1
ATOM 586 O O . LEU A 1 77 ? -11.042 -9.077 4.119 1.00 85.69 77 LEU A O 1
ATOM 590 N N . HIS A 1 78 ? -9.423 -7.546 3.878 1.00 88.69 78 HIS A N 1
ATOM 591 C CA . HIS A 1 78 ? -9.595 -7.365 2.437 1.00 88.69 78 HIS A CA 1
ATOM 592 C C . HIS A 1 78 ? -8.830 -8.430 1.646 1.00 88.69 78 HIS A C 1
ATOM 594 O O . HIS A 1 78 ? -7.636 -8.301 1.381 1.00 88.69 78 HIS A O 1
ATOM 600 N N . THR A 1 79 ? -9.530 -9.480 1.222 1.00 88.75 79 THR A N 1
ATOM 601 C CA . THR A 1 79 ? -8.960 -10.574 0.417 1.00 88.75 79 THR A CA 1
ATOM 602 C C . THR A 1 79 ? -8.480 -10.131 -0.964 1.00 88.75 79 THR A C 1
ATOM 604 O O . THR A 1 79 ? -7.604 -10.777 -1.538 1.00 88.75 79 THR A O 1
ATOM 607 N N . GLN A 1 80 ? -8.989 -9.003 -1.468 1.00 93.75 80 GLN A N 1
ATOM 608 C CA . GLN A 1 80 ? -8.632 -8.401 -2.756 1.00 93.75 80 GLN A CA 1
ATOM 609 C C . GLN A 1 80 ? -7.139 -8.059 -2.859 1.00 93.75 80 GLN A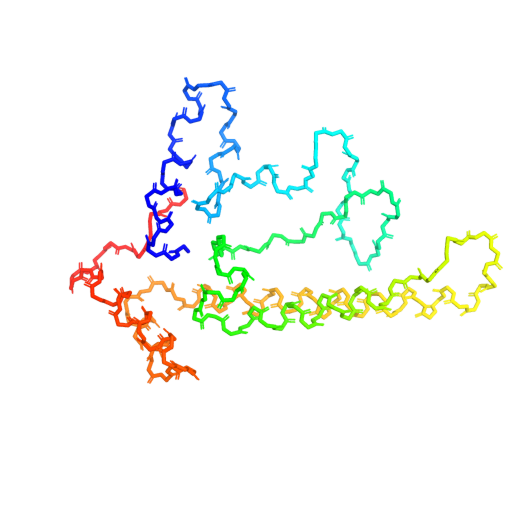 C 1
ATOM 611 O O . GLN A 1 80 ? -6.609 -7.974 -3.963 1.00 93.75 80 GLN A O 1
ATOM 616 N N . VAL A 1 81 ? -6.426 -7.927 -1.733 1.00 93.75 81 VAL A N 1
ATOM 617 C CA . VAL A 1 81 ? -4.967 -7.738 -1.736 1.00 93.75 81 VAL A CA 1
ATOM 618 C C . VAL A 1 81 ? -4.247 -8.878 -2.466 1.00 93.75 81 VAL A C 1
ATOM 620 O O . VAL A 1 81 ? -3.263 -8.647 -3.163 1.00 93.75 81 VAL A O 1
ATOM 623 N N . LYS A 1 82 ? -4.783 -10.105 -2.401 1.00 94.56 82 LYS A N 1
ATOM 624 C CA . LYS A 1 82 ? -4.237 -11.260 -3.120 1.00 94.56 82 LYS A CA 1
ATOM 625 C C . LYS A 1 82 ? -4.282 -11.068 -4.637 1.00 94.56 82 LYS A C 1
ATOM 627 O O . LYS A 1 82 ? -3.328 -11.446 -5.312 1.00 94.56 82 LYS A O 1
ATOM 632 N N . ASP A 1 83 ? -5.352 -10.478 -5.167 1.00 96.44 83 ASP A N 1
ATOM 633 C CA . ASP A 1 83 ? -5.472 -10.209 -6.603 1.00 96.44 83 ASP A CA 1
ATOM 634 C C . ASP A 1 83 ? -4.388 -9.236 -7.064 1.00 96.44 83 ASP A C 1
ATOM 636 O O . ASP A 1 83 ? -3.796 -9.444 -8.119 1.00 96.44 83 ASP A O 1
ATOM 640 N N . VAL A 1 84 ? -4.077 -8.217 -6.252 1.00 96.88 84 VAL A N 1
ATOM 641 C CA . VAL A 1 84 ? -2.988 -7.273 -6.544 1.00 96.88 84 VAL A CA 1
ATOM 642 C C . VAL A 1 84 ? -1.662 -8.019 -6.676 1.00 96.88 84 VAL A C 1
ATOM 644 O O . VAL A 1 84 ? -0.962 -7.820 -7.663 1.00 96.88 84 VAL A O 1
ATOM 647 N N . TYR A 1 85 ? -1.345 -8.941 -5.760 1.00 97.50 85 TYR A N 1
ATOM 648 C CA . TYR A 1 85 ? -0.139 -9.772 -5.872 1.00 97.50 85 TYR A CA 1
ATOM 649 C C . TYR A 1 85 ? -0.135 -10.666 -7.118 1.00 97.50 85 TYR A C 1
ATOM 651 O O . TYR A 1 85 ? 0.896 -10.787 -7.779 1.00 97.50 85 TYR A O 1
ATOM 659 N N . VAL A 1 86 ? -1.269 -11.290 -7.456 1.00 97.56 86 VAL A N 1
ATOM 660 C CA . VAL A 1 86 ? -1.382 -12.156 -8.642 1.00 97.56 86 VAL A CA 1
ATOM 661 C C . VAL A 1 86 ? -1.159 -11.360 -9.927 1.00 97.56 86 VAL A C 1
ATOM 663 O O . VAL A 1 86 ? -0.393 -11.793 -10.788 1.00 97.56 86 VAL A O 1
ATOM 666 N N . GLU A 1 87 ? -1.794 -10.198 -10.065 1.00 97.19 87 GLU A N 1
ATOM 667 C CA . GLU A 1 87 ? -1.632 -9.348 -11.247 1.00 97.19 87 GLU A CA 1
ATOM 668 C C . GLU A 1 87 ? -0.243 -8.703 -11.303 1.00 97.19 87 GLU A C 1
ATOM 670 O O . GLU A 1 87 ? 0.364 -8.638 -12.371 1.00 97.19 87 GLU A O 1
ATOM 675 N N . HIS A 1 88 ? 0.328 -8.327 -10.158 1.00 96.75 88 HIS A N 1
ATOM 676 C CA . HIS A 1 88 ? 1.701 -7.830 -10.098 1.00 96.75 88 HIS A CA 1
ATOM 677 C C . HIS A 1 88 ? 2.709 -8.903 -10.534 1.00 96.75 88 HIS A C 1
ATOM 679 O O . HIS A 1 88 ? 3.628 -8.620 -11.298 1.00 96.75 88 HIS A O 1
ATOM 685 N N . ALA A 1 89 ? 2.509 -10.166 -10.144 1.00 97.44 89 ALA A N 1
ATOM 686 C CA . ALA A 1 89 ? 3.341 -11.272 -10.612 1.00 97.44 89 ALA A CA 1
ATOM 687 C C . ALA A 1 89 ? 3.228 -11.494 -12.133 1.00 97.44 89 ALA A C 1
ATOM 689 O O . ALA A 1 89 ? 4.225 -11.817 -12.782 1.00 97.44 89 ALA A O 1
ATOM 690 N N . LYS A 1 90 ? 2.039 -11.298 -12.724 1.00 95.88 90 LYS A N 1
ATOM 691 C CA . LYS A 1 90 ? 1.867 -11.335 -14.187 1.00 95.88 90 LYS A CA 1
ATOM 692 C C . LYS A 1 90 ? 2.631 -10.202 -14.870 1.00 95.88 90 LYS A C 1
ATOM 694 O O . LYS A 1 90 ? 3.273 -10.470 -15.880 1.00 95.88 90 LYS A O 1
ATOM 699 N N . LEU A 1 91 ? 2.610 -8.995 -14.298 1.00 94.50 91 LEU A N 1
ATOM 700 C CA . LEU A 1 91 ? 3.370 -7.849 -14.805 1.00 94.50 91 LEU A CA 1
ATOM 701 C C . LEU A 1 91 ? 4.879 -8.123 -14.778 1.00 94.50 91 LEU A C 1
ATOM 703 O O . LEU A 1 91 ? 5.561 -7.951 -15.785 1.00 94.50 91 LEU A O 1
ATOM 707 N N . LEU A 1 92 ? 5.399 -8.643 -13.665 1.00 94.06 92 LEU A N 1
ATOM 708 C CA . LEU A 1 92 ? 6.813 -9.021 -13.565 1.00 94.06 92 LEU A CA 1
ATOM 709 C C . LEU A 1 92 ? 7.189 -10.115 -14.574 1.00 94.06 92 LEU A C 1
ATOM 711 O O . LEU A 1 92 ? 8.270 -10.079 -15.156 1.00 94.06 92 LEU A O 1
ATOM 715 N N . LYS A 1 93 ? 6.289 -11.073 -14.819 1.00 93.25 93 LYS A N 1
ATOM 716 C CA . LYS A 1 93 ? 6.489 -12.130 -15.819 1.00 93.25 93 LYS A CA 1
ATOM 717 C C . LYS A 1 93 ? 6.483 -11.600 -17.258 1.00 93.25 93 LYS A C 1
ATOM 719 O O . LYS A 1 93 ? 7.117 -12.218 -18.110 1.00 93.25 93 LYS A O 1
ATOM 724 N N . SER A 1 94 ? 5.766 -10.512 -17.548 1.00 90.75 94 SER A N 1
ATOM 725 C CA . SER A 1 94 ? 5.743 -9.909 -18.889 1.00 90.75 94 SER A CA 1
ATOM 726 C C . SER A 1 94 ? 6.987 -9.087 -19.224 1.00 90.75 94 SER A C 1
ATOM 728 O O . SER A 1 94 ? 7.162 -8.737 -20.389 1.00 90.75 94 SER A O 1
ATOM 730 N N . LEU A 1 95 ? 7.858 -8.803 -18.248 1.00 89.12 95 LEU A N 1
ATOM 731 C CA . LEU A 1 95 ? 9.067 -8.018 -18.487 1.00 89.12 95 LEU A CA 1
ATOM 732 C C . LEU A 1 95 ? 10.024 -8.723 -19.470 1.00 89.12 95 LEU A C 1
ATOM 734 O O . LEU A 1 95 ? 10.200 -9.946 -19.411 1.00 89.12 95 LEU A O 1
ATOM 738 N N . PRO A 1 96 ? 10.693 -7.970 -20.361 1.00 82.50 96 PRO A N 1
ATOM 739 C CA . PRO A 1 96 ? 11.634 -8.537 -21.319 1.00 82.50 96 PRO A CA 1
ATOM 740 C C . PRO A 1 96 ? 12.871 -9.128 -20.622 1.00 82.50 96 PRO A C 1
ATOM 742 O O . PRO A 1 96 ? 13.479 -8.506 -19.756 1.00 82.50 96 PRO A O 1
ATOM 745 N N . LEU A 1 97 ? 13.299 -10.317 -21.061 1.00 76.94 97 LEU A N 1
ATOM 746 C CA . LEU A 1 97 ? 14.433 -11.054 -20.475 1.00 76.94 97 LEU A CA 1
ATOM 747 C C . LEU A 1 97 ? 15.825 -10.476 -20.807 1.00 76.94 97 LEU A C 1
ATOM 749 O O . LEU A 1 97 ? 16.812 -10.923 -20.229 1.00 76.94 97 LEU A O 1
ATOM 753 N N . VAL A 1 98 ? 15.944 -9.542 -21.759 1.00 65.94 98 VAL A N 1
ATOM 754 C CA . VAL A 1 98 ? 17.245 -9.023 -22.227 1.00 65.94 98 VAL A CA 1
ATOM 755 C C . VAL A 1 98 ? 17.139 -7.528 -22.546 1.00 65.94 98 VAL A C 1
ATOM 757 O O . VAL A 1 98 ? 16.169 -7.144 -23.204 1.00 65.94 98 VAL A O 1
ATOM 760 N N . PRO A 1 99 ? 18.127 -6.691 -22.168 1.00 57.41 99 PRO A N 1
ATOM 761 C CA . PRO A 1 99 ? 18.201 -5.308 -22.625 1.00 57.41 99 PRO A CA 1
ATOM 762 C C . PRO A 1 99 ? 18.253 -5.273 -24.154 1.00 57.41 99 PRO A C 1
ATOM 764 O O . PRO A 1 99 ? 19.100 -5.909 -24.785 1.00 57.41 99 PRO A O 1
ATOM 767 N N . SER A 1 100 ? 17.307 -4.567 -24.755 1.00 53.41 100 SER A N 1
ATOM 768 C CA . SER A 1 100 ? 17.071 -4.505 -26.194 1.00 53.41 100 SER A CA 1
ATOM 769 C C . SER A 1 100 ? 18.243 -3.866 -26.951 1.00 53.41 100 SER A C 1
ATOM 771 O O . SER A 1 100 ? 18.216 -2.676 -27.235 1.00 53.41 100 SER A O 1
ATOM 773 N N . ALA A 1 101 ? 19.265 -4.646 -27.314 1.00 51.84 101 ALA A N 1
ATOM 774 C CA . ALA A 1 101 ? 20.282 -4.210 -28.280 1.00 51.84 101 ALA A CA 1
ATOM 775 C C . ALA A 1 101 ? 20.035 -4.758 -29.701 1.00 51.84 101 ALA A C 1
ATOM 777 O O . ALA A 1 101 ? 20.452 -4.133 -30.668 1.00 51.84 101 ALA A O 1
ATOM 778 N N . HIS A 1 102 ? 19.333 -5.892 -29.865 1.00 47.44 102 HIS A N 1
ATOM 779 C CA . HIS A 1 102 ? 19.234 -6.569 -31.175 1.00 47.44 102 HIS A CA 1
ATOM 780 C C . HIS A 1 102 ? 17.927 -7.336 -31.450 1.00 47.44 102 HIS A C 1
ATOM 782 O O . HIS A 1 102 ? 17.881 -8.185 -32.344 1.00 47.44 102 HIS A O 1
ATOM 788 N N . ARG A 1 103 ? 16.841 -7.082 -30.712 1.00 49.28 103 ARG A N 1
ATOM 789 C CA . ARG A 1 103 ? 15.618 -7.880 -30.873 1.00 49.28 103 ARG A CA 1
ATOM 790 C C . ARG A 1 103 ? 14.789 -7.392 -32.073 1.00 49.28 103 ARG A C 1
ATOM 792 O O . ARG A 1 103 ? 14.353 -6.248 -32.133 1.00 49.28 103 ARG A O 1
ATOM 799 N N . ARG A 1 104 ? 14.630 -8.288 -33.048 1.00 47.31 104 ARG A N 1
ATOM 800 C CA . ARG A 1 104 ? 13.853 -8.159 -34.291 1.00 47.31 104 ARG A CA 1
ATOM 801 C C . ARG A 1 104 ? 12.436 -7.647 -33.974 1.00 47.31 104 ARG A C 1
ATOM 803 O O . ARG A 1 104 ? 11.797 -8.175 -33.069 1.00 47.31 104 ARG A O 1
ATOM 810 N N . MET A 1 105 ? 11.953 -6.659 -34.735 1.00 50.88 105 MET A N 1
ATOM 811 C CA . MET A 1 105 ? 10.705 -5.890 -34.512 1.00 50.88 105 MET A CA 1
ATOM 812 C C . MET A 1 105 ? 9.414 -6.707 -34.280 1.00 50.88 105 MET A C 1
ATOM 814 O O . MET A 1 105 ? 8.396 -6.138 -33.904 1.00 50.88 105 MET A O 1
ATOM 818 N N . THR A 1 106 ? 9.426 -8.020 -34.508 1.00 50.22 106 THR A N 1
ATOM 819 C CA . THR A 1 106 ? 8.284 -8.918 -34.302 1.00 50.22 106 THR A CA 1
ATOM 820 C C . THR A 1 106 ? 8.081 -9.354 -32.848 1.00 50.22 106 THR A C 1
ATOM 822 O O . THR A 1 106 ? 6.945 -9.585 -32.467 1.00 50.22 106 THR A O 1
ATOM 825 N N . GLU A 1 107 ? 9.125 -9.440 -32.013 1.00 53.56 107 GLU A N 1
ATOM 826 C CA . GLU A 1 107 ? 8.953 -9.810 -30.590 1.00 53.56 107 GLU A CA 1
ATOM 827 C C . GLU A 1 107 ? 8.616 -8.611 -29.698 1.00 53.56 107 GLU A C 1
ATOM 829 O O . GLU A 1 107 ? 7.974 -8.776 -28.666 1.00 53.56 107 GLU A O 1
ATOM 834 N N . THR A 1 108 ? 9.039 -7.401 -30.069 1.00 56.69 108 THR A N 1
ATOM 835 C CA . THR A 1 108 ? 8.747 -6.192 -29.289 1.00 56.69 108 THR A CA 1
ATOM 836 C C . THR A 1 108 ? 7.251 -5.912 -29.230 1.00 56.69 108 THR A C 1
ATOM 838 O O . THR A 1 108 ? 6.751 -5.649 -28.147 1.00 56.69 108 THR A O 1
ATOM 841 N N . ALA A 1 109 ? 6.523 -6.054 -30.344 1.00 59.97 109 ALA A N 1
ATOM 842 C CA . ALA A 1 109 ? 5.073 -5.843 -30.371 1.00 59.97 109 ALA A CA 1
ATOM 843 C C . ALA A 1 109 ? 4.309 -6.808 -29.440 1.00 59.97 109 ALA A C 1
ATOM 845 O O . ALA A 1 109 ? 3.405 -6.386 -28.716 1.00 59.97 109 ALA A O 1
ATOM 846 N N . ASP A 1 110 ? 4.705 -8.085 -29.399 1.00 61.72 110 ASP A N 1
ATOM 847 C CA . ASP A 1 110 ? 4.081 -9.080 -28.519 1.00 61.72 110 ASP A CA 1
ATOM 848 C C . ASP A 1 110 ? 4.397 -8.826 -27.037 1.00 61.72 110 ASP A C 1
ATOM 850 O O . ASP A 1 110 ? 3.504 -8.958 -26.196 1.00 61.72 110 ASP A O 1
ATOM 854 N N . VAL A 1 111 ? 5.628 -8.409 -26.711 1.00 64.06 111 VAL A N 1
ATOM 855 C CA . VAL A 1 111 ? 6.042 -8.070 -25.336 1.00 64.06 111 VAL A CA 1
ATOM 856 C C . VAL A 1 111 ? 5.297 -6.838 -24.822 1.00 64.06 111 VAL A C 1
ATOM 858 O O . VAL A 1 111 ? 4.725 -6.903 -23.735 1.00 64.06 111 VAL A O 1
ATOM 861 N N . THR A 1 112 ? 5.214 -5.764 -25.614 1.00 70.56 112 THR A N 1
ATOM 862 C CA . THR A 1 112 ? 4.462 -4.553 -25.238 1.00 70.56 112 THR A CA 1
ATOM 863 C C . THR A 1 112 ? 2.988 -4.886 -24.998 1.00 70.56 112 THR A C 1
ATOM 865 O O . THR A 1 112 ? 2.427 -4.505 -23.976 1.00 70.56 112 THR A O 1
ATOM 868 N N . SER A 1 113 ? 2.381 -5.726 -25.848 1.00 79.69 113 SER A N 1
ATOM 869 C CA . SER A 1 113 ? 0.989 -6.159 -25.655 1.00 79.69 113 SER A CA 1
ATOM 870 C C . SER A 1 113 ? 0.768 -6.978 -24.375 1.00 79.69 113 SER A C 1
ATOM 872 O O . SER A 1 113 ? -0.334 -6.994 -23.821 1.00 79.69 113 SER A O 1
ATOM 874 N N . ALA A 1 114 ? 1.772 -7.745 -23.936 1.00 84.69 114 ALA A N 1
ATOM 875 C CA . ALA A 1 114 ? 1.683 -8.584 -22.746 1.00 84.69 114 ALA A CA 1
ATOM 876 C C . ALA A 1 114 ? 1.831 -7.746 -21.473 1.00 84.69 114 ALA A C 1
ATOM 878 O O . ALA A 1 114 ? 1.061 -7.947 -20.531 1.00 84.69 114 ALA A O 1
ATOM 879 N N . GLU A 1 115 ? 2.768 -6.796 -21.474 1.00 87.25 115 GLU A N 1
ATOM 880 C CA . GLU A 1 115 ? 2.972 -5.857 -20.373 1.00 87.25 115 GLU A CA 1
ATOM 881 C C . GLU A 1 115 ? 1.760 -4.939 -20.192 1.00 87.25 115 GLU A C 1
ATOM 883 O O . GLU A 1 115 ? 1.221 -4.861 -19.091 1.00 87.25 115 GLU A O 1
ATOM 888 N N . GLU A 1 116 ? 1.225 -4.366 -21.274 1.00 88.75 116 GLU A N 1
ATOM 889 C CA . GLU A 1 116 ? 0.019 -3.526 -21.236 1.00 88.75 116 GLU A CA 1
ATOM 890 C C . GLU A 1 116 ? -1.205 -4.275 -20.685 1.00 88.75 116 G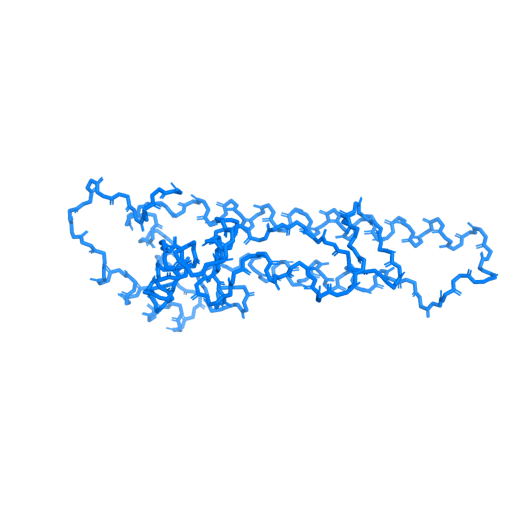LU A C 1
ATOM 892 O O . GLU A 1 116 ? -1.965 -3.748 -19.862 1.00 88.75 116 GLU A O 1
ATOM 897 N N . ARG A 1 117 ? -1.398 -5.540 -21.090 1.00 90.69 117 ARG A N 1
ATOM 898 C CA . ARG A 1 117 ? -2.471 -6.393 -20.552 1.00 90.69 117 ARG A CA 1
ATOM 899 C C . ARG A 1 117 ? -2.284 -6.669 -19.063 1.00 90.69 117 ARG A C 1
ATOM 901 O O . ARG A 1 117 ? -3.260 -6.609 -18.314 1.00 90.69 117 ARG A O 1
ATOM 908 N N . ALA A 1 118 ? -1.061 -6.963 -18.629 1.00 92.56 118 ALA A N 1
ATOM 909 C CA . ALA A 1 118 ? -0.762 -7.200 -17.221 1.00 92.56 118 ALA A CA 1
ATOM 910 C C . ALA A 1 118 ? -0.909 -5.920 -16.378 1.00 92.56 118 ALA A C 1
ATOM 912 O O . ALA A 1 118 ? -1.486 -5.964 -15.293 1.00 92.56 118 ALA A O 1
ATOM 913 N N . ALA A 1 119 ? -0.477 -4.771 -16.900 1.00 93.44 119 ALA A N 1
ATOM 914 C CA . ALA A 1 119 ? -0.656 -3.462 -16.282 1.00 93.44 119 ALA A CA 1
ATOM 915 C C . ALA A 1 119 ? -2.142 -3.110 -16.111 1.00 93.44 119 ALA A C 1
ATOM 917 O O . ALA A 1 119 ? -2.554 -2.660 -15.041 1.00 93.44 119 ALA A O 1
ATOM 918 N N . THR A 1 120 ? -2.961 -3.386 -17.130 1.00 94.88 120 THR A N 1
ATOM 919 C CA . THR A 1 120 ? -4.423 -3.218 -17.071 1.00 94.88 120 THR A CA 1
ATOM 920 C C . THR A 1 120 ? -5.042 -4.126 -16.006 1.00 94.88 120 THR A C 1
ATOM 922 O O . THR A 1 120 ? -5.871 -3.680 -15.211 1.00 94.88 120 THR A O 1
ATOM 925 N N . GLY A 1 121 ? -4.613 -5.392 -15.944 1.00 96.19 121 GLY A N 1
ATOM 926 C CA . GLY A 1 121 ? -5.038 -6.337 -14.909 1.00 96.19 121 GLY A CA 1
ATOM 927 C C . GLY A 1 121 ? -4.705 -5.844 -13.501 1.00 96.19 121 GLY A C 1
ATOM 928 O O . GLY A 1 121 ? -5.571 -5.849 -12.621 1.00 96.19 121 GLY A O 1
ATOM 929 N N . LEU A 1 122 ? -3.484 -5.336 -13.306 1.00 96.31 122 LEU A N 1
ATOM 930 C CA . LEU A 1 122 ? -3.037 -4.768 -12.037 1.00 96.31 122 LEU A CA 1
ATOM 931 C C . LEU A 1 122 ? -3.848 -3.528 -11.648 1.00 96.31 122 LEU A C 1
ATOM 933 O O . LEU A 1 122 ? -4.303 -3.448 -10.509 1.00 96.31 122 LEU A O 1
ATOM 937 N N . ALA A 1 123 ? -4.092 -2.601 -12.577 1.00 95.44 123 ALA A N 1
ATOM 938 C CA . ALA A 1 123 ? -4.928 -1.429 -12.323 1.00 95.44 123 ALA A CA 1
ATOM 939 C C . ALA A 1 123 ? -6.336 -1.833 -11.854 1.00 95.44 123 ALA A C 1
ATOM 941 O O . ALA A 1 123 ? -6.803 -1.350 -10.823 1.00 95.44 123 ALA A O 1
ATOM 942 N N . ALA A 1 124 ? -6.958 -2.803 -12.531 1.00 96.62 124 ALA A N 1
ATOM 943 C CA . ALA A 1 124 ? -8.270 -3.317 -12.150 1.00 96.62 124 ALA A CA 1
ATOM 944 C C . ALA A 1 124 ? -8.265 -4.028 -10.782 1.00 96.62 124 ALA A C 1
ATOM 946 O O . ALA A 1 124 ? -9.254 -3.972 -10.051 1.00 96.62 124 ALA A O 1
ATOM 947 N N . ALA A 1 125 ? -7.181 -4.722 -10.418 1.00 96.88 125 ALA A N 1
ATOM 948 C CA . ALA A 1 125 ? -7.042 -5.323 -9.090 1.00 96.88 125 ALA A CA 1
ATOM 949 C C . ALA A 1 125 ? -6.915 -4.259 -7.990 1.00 96.88 125 ALA A C 1
ATOM 951 O O . ALA A 1 125 ? -7.547 -4.390 -6.940 1.00 96.88 125 ALA A O 1
ATOM 952 N N . ILE A 1 126 ? -6.160 -3.188 -8.252 1.00 96.00 126 ILE A N 1
ATOM 953 C CA . ILE A 1 126 ? -6.060 -2.035 -7.351 1.00 96.00 126 ILE A CA 1
ATOM 954 C C . ILE A 1 126 ? -7.433 -1.375 -7.188 1.00 96.00 126 ILE A C 1
ATOM 956 O O . ILE A 1 126 ? -7.830 -1.116 -6.058 1.00 96.00 126 ILE A O 1
ATOM 960 N N . ASP A 1 127 ? -8.198 -1.185 -8.269 1.00 95.75 127 ASP A N 1
ATOM 961 C CA . ASP A 1 127 ? -9.566 -0.653 -8.195 1.00 95.75 127 ASP A CA 1
ATOM 962 C C . ASP A 1 127 ? -10.468 -1.496 -7.294 1.00 95.75 127 ASP A C 1
ATOM 964 O O . ASP A 1 127 ? -11.104 -0.963 -6.387 1.00 95.75 127 ASP A O 1
ATOM 968 N N . ARG A 1 128 ? -10.477 -2.824 -7.476 1.00 96.12 128 ARG A N 1
ATOM 969 C CA . ARG A 1 128 ? -11.273 -3.726 -6.625 1.00 96.12 128 ARG A CA 1
ATOM 970 C C . ARG A 1 128 ? -10.884 -3.622 -5.154 1.00 96.12 128 ARG A C 1
ATOM 972 O O . ARG A 1 128 ? -11.761 -3.644 -4.292 1.00 96.12 128 ARG A O 1
ATOM 979 N N . LEU A 1 129 ? -9.588 -3.519 -4.861 1.00 94.69 129 LEU A N 1
ATOM 980 C CA . LEU A 1 129 ? -9.089 -3.364 -3.499 1.00 94.69 129 LEU A CA 1
ATOM 981 C C . LEU A 1 129 ? -9.480 -2.007 -2.901 1.00 94.69 129 LEU A C 1
ATOM 983 O O . LEU A 1 129 ? -9.980 -1.971 -1.778 1.00 94.69 129 LEU A O 1
ATOM 987 N N . THR A 1 130 ? -9.328 -0.913 -3.652 1.00 93.12 130 THR A N 1
ATOM 988 C CA . THR A 1 130 ? -9.758 0.428 -3.231 1.00 93.12 130 THR A CA 1
ATOM 989 C C . THR A 1 130 ? -11.261 0.456 -2.959 1.00 93.12 130 THR A C 1
ATOM 991 O O . THR A 1 130 ? -11.663 0.867 -1.874 1.00 93.12 130 THR A O 1
ATOM 994 N N . THR A 1 131 ? -12.092 -0.061 -3.868 1.00 93.50 131 THR A N 1
ATOM 995 C CA . THR A 1 131 ? -13.548 -0.138 -3.670 1.00 93.50 131 THR A CA 1
ATOM 996 C C . THR A 1 131 ? -13.914 -0.978 -2.445 1.00 93.50 131 THR A C 1
ATOM 998 O O . THR A 1 131 ? -14.784 -0.592 -1.667 1.00 93.50 131 THR A O 1
ATOM 1001 N N . ALA A 1 132 ? -13.238 -2.109 -2.221 1.00 91.50 132 ALA A N 1
ATOM 1002 C CA . ALA A 1 132 ? -13.473 -2.934 -1.038 1.00 91.50 132 ALA A CA 1
ATOM 1003 C C . ALA A 1 132 ? -13.092 -2.212 0.265 1.00 91.50 132 ALA A C 1
ATOM 1005 O O . ALA A 1 132 ? -13.811 -2.323 1.258 1.00 91.50 132 ALA A O 1
ATOM 1006 N N . ALA A 1 133 ? -11.989 -1.458 0.263 1.00 89.12 133 ALA A N 1
ATOM 1007 C CA . ALA A 1 133 ? -11.575 -0.636 1.398 1.00 89.12 133 ALA A CA 1
ATOM 1008 C C . ALA A 1 133 ? -12.539 0.538 1.643 1.00 89.12 133 ALA A C 1
ATOM 1010 O O . ALA A 1 133 ? -12.811 0.897 2.788 1.00 89.12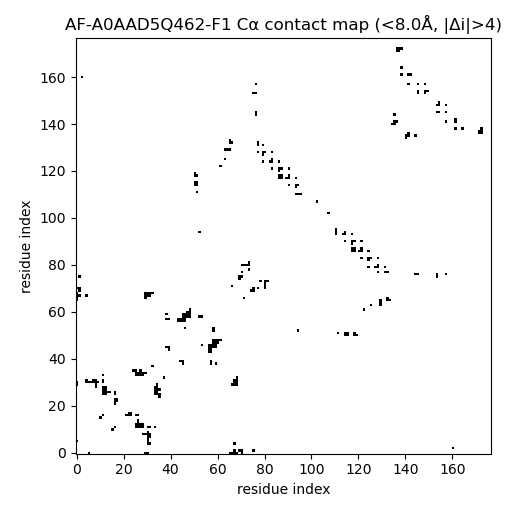 133 ALA A O 1
ATOM 1011 N N . GLU A 1 134 ? -13.088 1.127 0.581 1.00 89.19 134 GLU A N 1
ATOM 1012 C CA . GLU A 1 134 ? -14.087 2.196 0.649 1.00 89.19 134 GLU A CA 1
ATOM 1013 C C . GLU A 1 134 ? -15.457 1.720 1.114 1.00 89.19 134 GLU A C 1
ATOM 1015 O O . GLU A 1 134 ? -16.199 2.516 1.675 1.00 89.19 134 GLU A O 1
ATOM 1020 N N . ALA A 1 135 ? -15.803 0.446 0.936 1.00 88.62 135 ALA A N 1
ATOM 1021 C CA . ALA A 1 135 ? -17.083 -0.095 1.386 1.00 88.62 135 ALA A CA 1
ATOM 1022 C C . ALA A 1 135 ? -17.212 -0.182 2.921 1.00 88.62 135 ALA A C 1
ATOM 1024 O O . ALA A 1 135 ? -18.312 -0.396 3.428 1.00 88.62 135 ALA A O 1
ATOM 1025 N N . VAL A 1 136 ? -16.115 -0.018 3.671 1.00 87.56 136 VAL A N 1
ATOM 1026 C CA . VAL A 1 136 ? -16.090 -0.122 5.138 1.00 87.56 136 VAL A CA 1
ATOM 1027 C C . VAL A 1 136 ? -15.933 1.262 5.768 1.00 87.56 136 VAL A C 1
ATOM 1029 O O . VAL A 1 136 ? -14.820 1.695 6.069 1.00 87.56 136 VAL A O 1
ATOM 1032 N N . ASN A 1 137 ? -17.050 1.960 6.000 1.00 84.31 137 ASN A N 1
ATOM 1033 C CA . ASN A 1 137 ? -17.043 3.298 6.618 1.00 84.31 137 ASN A CA 1
ATOM 1034 C C . ASN A 1 137 ? -17.772 3.366 7.968 1.00 84.31 137 ASN A C 1
ATOM 1036 O O . ASN A 1 137 ? -17.616 4.346 8.700 1.00 84.31 137 ASN A O 1
ATOM 1040 N N . SER A 1 138 ? -18.550 2.341 8.317 1.00 84.25 138 SER A N 1
ATOM 1041 C CA . SER A 1 138 ? -19.316 2.265 9.565 1.00 84.25 138 SER A CA 1
ATOM 1042 C C . SER A 1 138 ? -19.101 0.945 10.310 1.00 84.25 138 SER A C 1
ATOM 1044 O O . SER A 1 138 ? -18.593 -0.031 9.752 1.00 84.25 138 SER A O 1
ATOM 1046 N N . LYS A 1 139 ? -19.506 0.900 11.589 1.00 85.38 139 LYS A N 1
ATOM 1047 C CA . LYS A 1 139 ? -19.489 -0.338 12.386 1.00 85.38 139 LYS A CA 1
ATOM 1048 C C . LYS A 1 139 ? -20.325 -1.435 11.714 1.00 85.38 139 LYS A C 1
ATOM 1050 O O . LYS A 1 139 ? -19.861 -2.563 11.625 1.00 85.38 139 LYS A O 1
ATOM 1055 N N . ALA A 1 140 ? -21.487 -1.083 11.163 1.00 88.31 140 ALA A N 1
ATOM 1056 C CA . ALA A 1 140 ? -22.353 -2.018 10.444 1.00 88.31 140 ALA A CA 1
ATOM 1057 C C . ALA A 1 140 ? -21.681 -2.603 9.187 1.00 88.31 140 ALA A C 1
ATOM 1059 O O . ALA A 1 140 ? -21.879 -3.772 8.858 1.00 88.31 140 ALA A O 1
ATOM 1060 N N . ASP A 1 141 ? -20.855 -1.819 8.485 1.00 89.31 141 ASP A N 1
ATOM 1061 C CA . ASP A 1 141 ? -20.097 -2.330 7.336 1.00 89.31 141 ASP A CA 1
ATOM 1062 C C . ASP A 1 141 ? -19.001 -3.304 7.769 1.00 89.31 141 ASP A C 1
ATOM 1064 O O . ASP A 1 141 ? -18.794 -4.329 7.118 1.00 89.31 141 ASP A O 1
ATOM 1068 N N . LEU A 1 142 ? -18.331 -3.013 8.887 1.00 87.69 142 LEU A N 1
ATOM 1069 C CA . LEU A 1 142 ? -17.352 -3.916 9.483 1.00 87.69 142 LEU A CA 1
ATOM 1070 C C . LEU A 1 142 ? -18.011 -5.217 9.961 1.00 87.69 142 LEU A C 1
ATOM 1072 O O . LEU A 1 142 ? -17.482 -6.289 9.694 1.00 87.69 142 LEU A O 1
ATOM 1076 N N . GLU A 1 143 ? -19.177 -5.147 10.606 1.00 90.69 143 GLU A N 1
ATOM 1077 C CA . GLU A 1 143 ? -19.965 -6.325 10.996 1.00 90.69 143 GLU A CA 1
ATOM 1078 C C . GLU A 1 143 ? -20.331 -7.175 9.776 1.00 90.69 143 GLU A C 1
ATOM 1080 O O . GLU A 1 143 ? -20.157 -8.393 9.798 1.00 90.69 143 GLU A O 1
ATOM 1085 N N . ARG A 1 144 ? -20.751 -6.535 8.676 1.00 90.75 144 ARG A N 1
ATOM 1086 C CA . ARG A 1 144 ? -21.046 -7.220 7.410 1.00 90.75 144 ARG A CA 1
ATOM 1087 C C . ARG A 1 144 ? -19.810 -7.902 6.827 1.00 90.75 144 ARG A C 1
ATOM 1089 O O . ARG A 1 144 ? -19.900 -9.049 6.402 1.00 90.75 144 ARG A O 1
ATOM 1096 N N . LEU A 1 145 ? -18.661 -7.224 6.826 1.00 88.12 145 LEU A N 1
ATOM 1097 C CA . LEU A 1 145 ? -17.393 -7.801 6.371 1.00 88.12 145 LEU A CA 1
ATOM 1098 C C . LEU A 1 145 ? -16.956 -8.984 7.251 1.00 88.12 145 LEU A C 1
ATOM 1100 O O . LEU A 1 145 ? -16.396 -9.960 6.757 1.00 88.12 145 LEU A O 1
ATOM 1104 N N . CYS A 1 146 ? -17.243 -8.908 8.547 1.00 90.56 146 CYS A N 1
ATOM 1105 C CA . CYS A 1 146 ? -16.887 -9.909 9.544 1.00 90.56 146 CYS A CA 1
ATOM 1106 C C . CYS A 1 146 ? -17.894 -11.058 9.687 1.00 90.56 146 CYS A C 1
ATOM 1108 O O . CYS A 1 146 ? -17.642 -11.974 10.469 1.00 90.56 146 CYS A O 1
ATOM 1110 N N . ALA A 1 147 ? -19.005 -11.050 8.944 1.00 90.25 147 ALA A N 1
ATOM 1111 C CA . ALA A 1 147 ? -20.051 -12.068 9.054 1.00 90.25 147 ALA A CA 1
ATOM 1112 C C . ALA A 1 147 ? -19.564 -13.476 8.667 1.00 90.25 147 ALA A C 1
ATOM 1114 O O . ALA A 1 147 ? -20.038 -14.473 9.209 1.00 90.25 147 ALA A O 1
ATOM 1115 N N . THR A 1 148 ? -18.605 -13.565 7.743 1.00 87.62 148 THR A N 1
ATOM 1116 C CA . THR A 1 148 ? -18.055 -14.833 7.244 1.00 87.62 148 THR A CA 1
ATOM 1117 C C . THR A 1 148 ? -16.528 -14.757 7.156 1.00 87.62 148 THR A C 1
ATOM 1119 O O . THR A 1 148 ? -15.982 -14.556 6.065 1.00 87.62 148 THR A O 1
ATOM 1122 N N . PRO A 1 149 ? -15.806 -14.874 8.287 1.00 86.12 149 PRO A N 1
ATOM 1123 C CA . PRO A 1 149 ? -14.352 -14.794 8.287 1.00 86.12 149 PRO A CA 1
ATOM 1124 C C . PRO A 1 149 ? -13.746 -15.985 7.539 1.00 86.12 149 PRO A C 1
ATOM 1126 O O . PRO A 1 149 ? -14.131 -17.135 7.737 1.00 86.12 149 PRO A O 1
ATOM 1129 N N . ILE A 1 150 ? -12.752 -15.708 6.697 1.00 85.06 150 ILE A N 1
ATOM 1130 C CA . ILE A 1 150 ? -12.104 -16.713 5.838 1.00 85.06 150 ILE A CA 1
ATOM 1131 C C . ILE A 1 150 ? -11.262 -17.745 6.606 1.00 85.06 150 ILE A C 1
ATOM 1133 O O . ILE A 1 150 ? -10.948 -18.805 6.071 1.00 85.06 150 ILE A O 1
ATOM 1137 N N . ASN A 1 151 ? -10.835 -17.419 7.828 1.00 85.00 151 ASN A N 1
ATOM 1138 C CA . ASN A 1 151 ? -10.032 -18.271 8.704 1.00 85.00 151 ASN A CA 1
ATOM 1139 C C . ASN A 1 151 ? -10.104 -17.769 10.161 1.00 85.00 151 ASN A C 1
ATOM 1141 O O . ASN A 1 151 ? -10.694 -16.726 10.452 1.00 85.00 151 ASN A O 1
ATOM 1145 N N . SER A 1 152 ? -9.477 -18.505 11.084 1.00 88.06 152 SER A N 1
ATOM 1146 C CA . SER A 1 152 ? -9.444 -18.161 12.513 1.00 88.06 152 SER A CA 1
ATOM 1147 C C . SER A 1 152 ? -8.724 -16.842 12.806 1.00 88.06 152 SER A C 1
ATOM 1149 O O . SER A 1 152 ? -9.123 -16.120 13.717 1.00 88.06 152 SER A O 1
ATOM 1151 N N . PHE A 1 153 ? -7.703 -16.491 12.020 1.00 83.75 153 PHE A N 1
ATOM 1152 C CA . PHE A 1 153 ? -7.022 -15.204 12.141 1.00 83.75 153 PHE A CA 1
ATOM 1153 C C . PHE A 1 153 ? -7.987 -14.044 11.858 1.00 83.75 153 PHE A C 1
ATOM 1155 O O . PHE A 1 153 ? -8.120 -13.147 12.685 1.00 83.75 153 PHE A O 1
ATOM 1162 N N . ALA A 1 154 ? -8.715 -14.100 10.739 1.00 85.06 154 ALA A N 1
ATOM 1163 C CA . ALA A 1 154 ? -9.710 -13.099 10.369 1.00 85.06 154 ALA A CA 1
ATOM 1164 C C . ALA A 1 154 ? -10.846 -13.023 11.399 1.00 85.06 154 ALA A C 1
ATOM 1166 O O . ALA A 1 154 ? -11.282 -11.928 11.739 1.00 85.06 154 ALA A O 1
ATOM 1167 N N . ALA A 1 155 ? -11.280 -14.164 11.948 1.00 88.56 155 ALA A N 1
ATOM 1168 C CA . ALA A 1 155 ? -12.297 -14.206 12.998 1.00 88.56 155 ALA A CA 1
ATOM 1169 C C . ALA A 1 155 ? -11.839 -13.477 14.276 1.00 88.56 155 ALA A C 1
ATOM 1171 O O 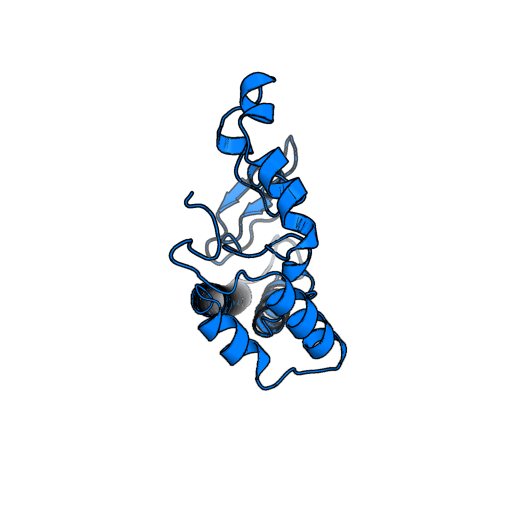. ALA A 1 155 ? -12.550 -12.608 14.781 1.00 88.56 155 ALA A O 1
ATOM 1172 N N . ASN A 1 156 ? -10.630 -13.776 14.761 1.00 87.31 156 ASN A N 1
ATOM 1173 C CA . ASN A 1 156 ? -10.056 -13.116 15.937 1.00 87.31 156 ASN A CA 1
ATOM 1174 C C . ASN A 1 156 ? -9.841 -11.622 15.689 1.00 87.31 156 ASN A C 1
ATOM 1176 O O . ASN A 1 156 ? -10.175 -10.790 16.531 1.00 87.31 156 ASN A O 1
ATOM 1180 N N . TYR A 1 157 ? -9.331 -11.279 14.508 1.00 83.44 157 TYR A N 1
ATOM 1181 C CA . TYR A 1 157 ? -9.121 -9.898 14.106 1.00 83.44 157 TYR A CA 1
ATOM 1182 C C . TYR A 1 157 ? -10.440 -9.110 14.082 1.00 83.44 157 TYR A C 1
ATOM 1184 O O . TYR A 1 157 ? -10.524 -8.024 14.650 1.00 83.44 157 TYR A O 1
ATOM 1192 N N . CYS A 1 158 ? -11.495 -9.682 13.501 1.00 88.44 158 CYS A N 1
ATOM 1193 C CA . CYS A 1 158 ? -12.842 -9.118 13.513 1.00 88.44 158 CYS A CA 1
ATOM 1194 C C . CYS A 1 158 ? -13.376 -8.886 14.930 1.00 88.44 158 CYS A C 1
ATOM 1196 O O . CYS A 1 158 ? -13.898 -7.807 15.216 1.00 88.44 158 CYS A O 1
ATOM 1198 N N . ALA A 1 159 ? -13.217 -9.862 15.828 1.00 87.94 159 ALA A N 1
ATOM 1199 C CA . ALA A 1 159 ? -13.668 -9.741 17.211 1.00 87.94 159 ALA A CA 1
ATOM 1200 C C . ALA A 1 159 ? -12.982 -8.571 17.936 1.00 87.94 159 ALA A C 1
ATOM 1202 O O . ALA A 1 159 ? -13.655 -7.765 18.577 1.00 87.94 159 ALA A O 1
ATOM 1203 N N . GLU A 1 160 ? -11.661 -8.435 17.799 1.00 84.38 160 GLU A N 1
ATOM 1204 C CA . GLU A 1 160 ? -10.916 -7.326 18.406 1.00 84.38 160 GLU A CA 1
ATOM 1205 C C . GLU A 1 160 ? -11.269 -5.973 17.778 1.00 84.38 160 GLU A C 1
ATOM 1207 O O . GLU A 1 160 ? -11.461 -4.986 18.491 1.00 84.38 160 GLU A O 1
ATOM 1212 N N . MET A 1 161 ? -11.438 -5.927 16.454 1.00 81.25 161 MET A N 1
ATOM 1213 C CA . MET A 1 161 ? -11.826 -4.705 15.750 1.00 81.25 161 MET A CA 1
ATOM 1214 C C . MET A 1 161 ? -13.194 -4.177 16.182 1.00 81.25 161 MET A C 1
ATOM 1216 O O . MET A 1 161 ? -13.351 -2.964 16.331 1.00 81.25 161 MET A O 1
ATOM 1220 N N . LEU A 1 162 ? -14.167 -5.072 16.381 1.00 86.25 162 LEU A N 1
ATOM 1221 C CA . LEU A 1 162 ? -15.534 -4.731 16.779 1.00 86.25 162 LEU A CA 1
ATOM 1222 C C . LEU A 1 162 ? -15.629 -4.292 18.244 1.00 86.25 162 LEU A C 1
ATOM 1224 O O . LEU A 1 162 ? -16.358 -3.343 18.531 1.00 86.25 162 LEU A O 1
ATOM 1228 N N . LYS A 1 163 ? -14.867 -4.914 19.158 1.00 83.69 163 LYS A N 1
ATOM 1229 C CA . LYS A 1 163 ? -14.811 -4.521 20.582 1.00 83.69 163 LYS A CA 1
ATOM 1230 C C . LYS A 1 163 ? -14.367 -3.073 20.781 1.00 83.69 163 LYS A C 1
ATOM 1232 O O . LYS A 1 163 ? -14.820 -2.413 21.708 1.00 83.69 163 LYS A O 1
ATOM 1237 N N . GLN A 1 164 ? -13.467 -2.589 19.928 1.00 74.56 164 GLN A N 1
ATOM 1238 C CA . GLN A 1 164 ? -12.928 -1.232 20.026 1.00 74.56 164 GLN A CA 1
ATOM 1239 C C . GLN A 1 164 ? -13.807 -0.177 19.333 1.00 74.56 164 GLN A C 1
ATOM 1241 O O . GLN A 1 164 ? -13.464 1.004 19.370 1.00 74.56 164 GLN A O 1
ATOM 1246 N N . GLN A 1 165 ? -14.935 -0.564 18.717 1.00 69.94 165 GLN A N 1
ATOM 1247 C CA . GLN A 1 165 ? -15.882 0.398 18.150 1.00 69.94 165 GLN A CA 1
ATOM 1248 C C . GLN A 1 165 ? -16.873 0.889 19.213 1.00 69.94 165 GLN A C 1
ATOM 1250 O O . GLN A 1 165 ? -17.601 0.066 19.774 1.00 69.94 165 GLN A O 1
ATOM 1255 N N . PRO A 1 166 ? -16.968 2.208 19.469 1.00 60.84 166 PRO A N 1
ATOM 1256 C CA . PRO A 1 166 ? -17.940 2.739 20.418 1.00 60.84 166 PRO A CA 1
ATOM 1257 C C . PRO A 1 166 ? -19.383 2.424 19.981 1.00 60.84 166 PRO A C 1
ATOM 1259 O O . PRO A 1 166 ? -19.704 2.464 18.792 1.00 60.84 166 PRO A O 1
ATOM 1262 N N . GLU A 1 167 ? -20.259 2.109 20.944 1.00 55.94 167 GLU A N 1
ATOM 1263 C CA . GLU A 1 167 ? -21.658 1.704 20.693 1.00 55.94 167 GLU A CA 1
ATOM 1264 C C . GLU A 1 167 ? -22.536 2.813 20.090 1.00 55.94 167 GLU A C 1
ATOM 1266 O O . GLU A 1 167 ? -23.555 2.531 19.466 1.00 55.94 167 GLU A O 1
ATOM 1271 N N . THR A 1 168 ? -22.113 4.071 20.204 1.00 47.16 168 THR A N 1
ATOM 1272 C CA . THR A 1 168 ? -22.767 5.246 19.623 1.00 47.16 168 THR A CA 1
ATOM 1273 C C . THR A 1 168 ? -21.793 5.965 18.693 1.00 47.16 168 THR A C 1
ATOM 1275 O O . THR A 1 168 ? -20.788 6.526 19.125 1.00 47.16 168 THR A O 1
ATOM 1278 N N . THR A 1 169 ? -22.062 5.961 17.386 1.00 48.12 169 THR A N 1
ATOM 1279 C CA . THR A 1 169 ? -21.215 6.649 16.398 1.00 48.12 169 THR A CA 1
ATOM 1280 C C . THR A 1 169 ? -22.025 7.609 15.530 1.00 48.12 169 THR A C 1
ATOM 1282 O O . THR A 1 169 ? -22.541 7.254 14.480 1.00 48.12 169 THR A O 1
ATOM 1285 N N . THR A 1 170 ? -22.066 8.880 15.936 1.00 41.59 170 THR A N 1
ATOM 1286 C CA . THR A 1 170 ? -22.020 10.020 14.996 1.00 41.59 170 THR A CA 1
ATOM 1287 C C . THR A 1 170 ? -20.582 10.345 14.576 1.00 41.59 170 THR A C 1
ATOM 1289 O O . THR A 1 170 ? -20.363 11.118 13.647 1.00 41.59 170 THR A O 1
ATOM 1292 N N . ARG A 1 171 ? -19.576 9.740 15.223 1.00 44.66 171 ARG A N 1
ATOM 1293 C CA . ARG A 1 171 ? -18.167 9.873 14.848 1.00 44.66 171 ARG A CA 1
ATOM 1294 C C . ARG A 1 171 ? -17.837 8.836 13.777 1.00 44.66 171 ARG A C 1
ATOM 1296 O O . ARG A 1 171 ? -17.880 7.641 14.049 1.00 44.66 171 ARG A O 1
ATOM 1303 N N . GLN A 1 172 ? -17.539 9.298 12.563 1.00 45.72 172 GLN A N 1
ATOM 1304 C CA . GLN A 1 172 ? -17.046 8.443 11.482 1.00 45.72 172 GLN A CA 1
ATOM 1305 C C . GLN A 1 172 ? -15.886 7.574 11.981 1.00 45.72 172 GLN A C 1
ATOM 1307 O O . GLN A 1 172 ? -15.075 8.021 12.795 1.00 45.72 172 GLN A O 1
ATOM 1312 N N . LEU A 1 173 ? -15.787 6.344 11.469 1.00 51.28 173 LEU A N 1
ATOM 1313 C CA . LEU A 1 173 ? -14.758 5.374 11.856 1.00 51.28 173 LEU A CA 1
ATOM 1314 C C . LEU A 1 173 ? -13.307 5.829 11.619 1.00 51.28 173 LEU A C 1
ATOM 1316 O O . LEU A 1 173 ? -12.392 5.073 11.946 1.00 51.28 173 LEU A O 1
ATOM 1320 N N . ARG A 1 174 ? -13.069 7.031 11.079 1.00 54.78 174 ARG A N 1
ATOM 1321 C CA . ARG A 1 174 ? -11.777 7.725 11.081 1.00 54.78 174 ARG A CA 1
ATOM 1322 C C . ARG A 1 174 ? -11.954 9.232 10.915 1.00 54.78 174 ARG A C 1
ATOM 1324 O O . ARG A 1 174 ? -12.925 9.688 10.318 1.00 54.78 174 ARG A O 1
ATOM 1331 N N . GLY A 1 175 ? -10.976 9.965 11.448 1.00 40.94 175 GLY A N 1
ATOM 1332 C CA . GLY A 1 175 ? -10.784 11.388 11.202 1.00 40.94 175 GLY A CA 1
ATOM 1333 C C . GLY A 1 175 ? -10.653 11.669 9.711 1.00 40.94 175 GLY A C 1
ATOM 1334 O O . GLY A 1 175 ? -10.002 10.924 8.976 1.00 40.94 175 GLY A O 1
ATOM 1335 N N . THR A 1 176 ? -11.334 12.726 9.295 1.00 29.42 176 THR A N 1
ATOM 1336 C CA . THR A 1 176 ? -11.182 13.368 7.997 1.00 29.42 176 THR A CA 1
ATOM 1337 C C . THR A 1 176 ? -9.718 13.715 7.746 1.00 29.42 176 THR A C 1
ATOM 1339 O O . THR A 1 176 ? -8.989 14.006 8.697 1.00 29.42 176 THR A O 1
ATOM 1342 N N . ALA A 1 177 ? -9.337 13.637 6.469 1.00 33.75 177 ALA A N 1
ATOM 1343 C CA . ALA A 1 177 ? -8.071 14.122 5.929 1.00 33.75 177 ALA A CA 1
ATOM 1344 C C . ALA A 1 177 ? -7.691 15.513 6.459 1.00 33.75 177 ALA A C 1
ATOM 1346 O O . ALA A 1 177 ? -8.621 16.315 6.717 1.00 33.75 177 ALA A O 1
#

Mean predicted aligned error: 8.04 Å

Foldseek 3Di:
DQPVLVVQLCVQLDCPQVVVPHDNQQNDAQSHGGPVPPQDDDDFAEDDAPLDDDPRGRHGYDDLPLHHPVVLVPLDLQPLSVQLVVLVVQLVVLDDPDDPPDDDPVVVVVSSVSSNVSSVSNVVSSVSSVVLSVQPWDLVSLCVSQVDRPDPSSVVSSVVVNVPDDPDDPPIPDDDD

pLDDT: mean 84.65, std 15.63, range [29.42, 97.69]